Protein AF-A0A1B6M5F5-F1 (afdb_monomer)

Structure (mmCIF, N/CA/C/O backbone):
data_AF-A0A1B6M5F5-F1
#
_entry.id   AF-A0A1B6M5F5-F1
#
loop_
_atom_site.group_PDB
_atom_site.id
_atom_site.type_symbol
_atom_site.label_atom_id
_atom_site.label_alt_id
_atom_site.label_comp_id
_atom_site.label_asym_id
_atom_site.label_entity_id
_atom_site.label_seq_id
_atom_site.pdbx_PDB_ins_code
_atom_site.Cartn_x
_atom_site.Cartn_y
_atom_site.Cartn_z
_atom_site.occupancy
_atom_site.B_iso_or_equiv
_atom_site.auth_seq_id
_atom_site.auth_comp_id
_atom_site.auth_asym_id
_atom_site.auth_atom_id
_atom_site.pdbx_PDB_model_num
ATOM 1 N N . PHE A 1 1 ? 18.791 1.815 -2.223 1.00 81.12 1 PHE A N 1
ATOM 2 C CA . PHE A 1 1 ? 19.401 0.509 -2.554 1.00 81.12 1 PHE A CA 1
ATOM 3 C C . PHE A 1 1 ? 20.317 0.543 -3.779 1.00 81.12 1 PHE A C 1
ATOM 5 O O . PHE A 1 1 ? 21.183 -0.316 -3.856 1.00 81.12 1 PHE A O 1
ATOM 12 N N . GLU A 1 2 ? 20.199 1.505 -4.708 1.00 84.56 2 GLU A N 1
ATOM 13 C CA . GLU A 1 2 ? 20.992 1.511 -5.955 1.00 84.56 2 GLU A CA 1
ATOM 14 C C . GLU A 1 2 ? 22.511 1.283 -5.775 1.00 84.56 2 GLU A C 1
ATOM 16 O O . GLU A 1 2 ? 23.022 0.374 -6.428 1.00 84.56 2 GLU A O 1
ATOM 21 N N . PRO A 1 3 ? 23.240 1.975 -4.871 1.00 88.69 3 PRO A N 1
ATOM 22 C CA . PRO A 1 3 ? 24.684 1.748 -4.728 1.00 88.69 3 PRO A CA 1
ATOM 23 C C . PRO A 1 3 ? 25.040 0.316 -4.306 1.00 88.69 3 PRO A C 1
ATOM 25 O O . PRO A 1 3 ? 26.044 -0.241 -4.739 1.00 88.69 3 PRO A O 1
ATOM 28 N N . GLN A 1 4 ? 24.198 -0.299 -3.471 1.00 91.69 4 GLN A N 1
ATOM 29 C CA . GLN A 1 4 ? 24.386 -1.672 -2.997 1.00 91.69 4 GLN A CA 1
ATOM 30 C C . GLN A 1 4 ? 24.111 -2.677 -4.121 1.00 91.69 4 GLN A C 1
ATOM 32 O O . GLN A 1 4 ? 24.875 -3.622 -4.298 1.00 91.69 4 GLN A O 1
ATOM 37 N N . VAL A 1 5 ? 23.055 -2.443 -4.908 1.00 89.81 5 VAL A N 1
ATOM 38 C CA . VAL A 1 5 ? 22.707 -3.269 -6.072 1.00 89.81 5 VAL A CA 1
ATOM 39 C C . VAL A 1 5 ? 23.809 -3.201 -7.129 1.00 89.81 5 VAL A C 1
ATOM 41 O O . VAL A 1 5 ? 24.253 -4.246 -7.594 1.00 89.81 5 VAL A O 1
ATOM 44 N N . MET A 1 6 ? 24.307 -2.003 -7.450 1.00 90.50 6 MET A N 1
ATOM 45 C CA . MET A 1 6 ? 25.419 -1.830 -8.392 1.00 90.50 6 MET A CA 1
ATOM 46 C C . MET A 1 6 ? 26.672 -2.565 -7.919 1.00 90.50 6 MET A C 1
ATOM 48 O O . MET A 1 6 ? 27.233 -3.341 -8.680 1.00 90.50 6 MET A O 1
ATOM 52 N N . ARG A 1 7 ? 27.036 -2.445 -6.635 1.00 94.06 7 ARG A N 1
ATOM 53 C CA . ARG A 1 7 ? 28.185 -3.172 -6.076 1.00 94.06 7 ARG A CA 1
ATOM 54 C C . ARG A 1 7 ? 28.071 -4.687 -6.264 1.00 94.06 7 ARG A C 1
ATOM 56 O O . ARG A 1 7 ? 29.077 -5.332 -6.535 1.00 94.06 7 ARG A O 1
ATOM 63 N N . ILE A 1 8 ? 26.877 -5.261 -6.118 1.00 94.25 8 ILE A N 1
ATOM 64 C CA . ILE A 1 8 ? 26.658 -6.694 -6.362 1.00 94.25 8 ILE A CA 1
ATOM 65 C C . ILE A 1 8 ? 26.797 -6.999 -7.856 1.00 94.25 8 ILE A C 1
ATOM 67 O O . ILE A 1 8 ? 27.538 -7.903 -8.225 1.00 94.25 8 ILE A O 1
ATOM 71 N N . ILE A 1 9 ? 26.124 -6.228 -8.710 1.00 91.88 9 ILE A N 1
ATOM 72 C CA . ILE A 1 9 ? 26.092 -6.431 -10.164 1.00 91.88 9 ILE A CA 1
ATOM 73 C C . ILE A 1 9 ? 27.481 -6.316 -10.797 1.00 91.88 9 ILE A C 1
ATOM 75 O O . ILE A 1 9 ? 27.824 -7.133 -11.653 1.00 91.88 9 ILE A O 1
ATOM 79 N N . ASP A 1 10 ? 28.286 -5.356 -10.346 1.00 91.75 10 ASP A N 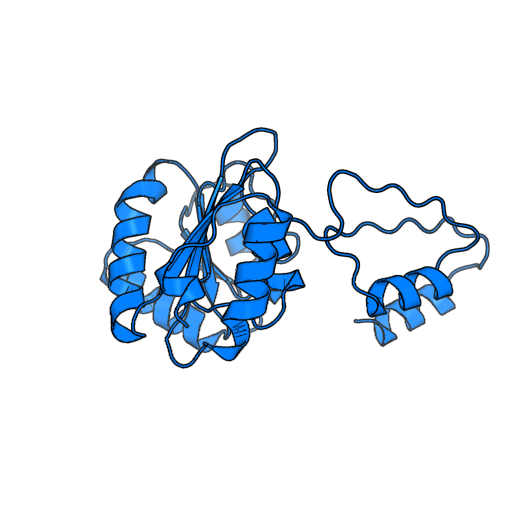1
ATOM 80 C CA . ASP A 1 10 ? 29.645 -5.109 -10.837 1.00 91.75 10 ASP A CA 1
ATOM 81 C C . ASP A 1 10 ? 30.601 -6.274 -10.523 1.00 91.75 10 ASP A C 1
ATOM 83 O O . ASP A 1 10 ? 31.650 -6.404 -11.148 1.00 91.75 10 ASP A O 1
ATOM 87 N N . ASN A 1 11 ? 30.228 -7.156 -9.588 1.00 95.38 11 ASN A N 1
ATOM 88 C CA . ASN A 1 11 ? 30.976 -8.367 -9.242 1.00 95.38 11 ASN A CA 1
ATOM 89 C C . ASN A 1 11 ? 30.426 -9.640 -9.917 1.00 95.38 11 ASN A C 1
ATOM 91 O O . ASN A 1 11 ? 30.876 -10.743 -9.607 1.00 95.38 11 ASN A O 1
ATOM 95 N N . ILE A 1 12 ? 29.464 -9.521 -10.839 1.00 95.12 12 ILE A N 1
ATOM 96 C CA . ILE A 1 12 ? 28.906 -10.654 -11.589 1.00 95.12 12 ILE A CA 1
ATOM 97 C C . ILE A 1 12 ? 29.386 -10.593 -13.039 1.00 95.12 12 ILE A C 1
ATOM 99 O O . ILE A 1 12 ? 29.397 -9.530 -13.661 1.00 95.12 12 ILE A O 1
ATOM 103 N N . ARG A 1 13 ? 29.711 -11.761 -13.611 1.00 94.75 13 ARG A N 1
ATOM 104 C CA . ARG A 1 13 ? 30.087 -11.905 -15.026 1.00 94.75 13 ARG A CA 1
ATOM 105 C C . ARG A 1 13 ? 29.116 -11.153 -15.966 1.00 94.75 13 ARG A C 1
ATOM 107 O O . ARG A 1 13 ? 27.901 -11.168 -15.732 1.00 94.75 13 ARG A O 1
ATOM 114 N N . PRO A 1 14 ? 29.620 -10.476 -17.013 1.00 89.12 14 PRO A N 1
ATOM 115 C CA . PRO A 1 14 ? 28.806 -9.604 -17.868 1.00 89.12 14 PRO A CA 1
ATOM 116 C C . PRO A 1 14 ? 27.812 -10.355 -18.766 1.00 89.12 14 PRO A C 1
ATOM 118 O O . PRO A 1 14 ? 26.815 -9.784 -19.191 1.00 89.12 14 PRO A O 1
ATOM 121 N N . ASP A 1 15 ? 28.046 -11.636 -19.026 1.00 92.88 15 ASP A N 1
ATOM 122 C CA . ASP A 1 15 ? 27.202 -12.533 -19.824 1.00 92.88 15 ASP A CA 1
ATOM 123 C C . ASP A 1 15 ? 26.104 -13.237 -19.004 1.00 92.88 15 ASP A C 1
ATOM 125 O O . ASP A 1 15 ? 25.495 -14.211 -19.443 1.00 92.88 15 ASP A O 1
ATOM 129 N N . ARG A 1 16 ? 25.824 -12.731 -17.800 1.00 94.00 16 ARG A N 1
ATOM 130 C CA . ARG A 1 16 ? 24.671 -13.143 -16.995 1.00 94.00 16 ARG A CA 1
ATOM 131 C C . ARG A 1 16 ? 23.350 -12.823 -17.705 1.00 94.00 16 ARG A C 1
ATOM 133 O O . ARG A 1 16 ? 23.196 -11.781 -18.344 1.00 94.00 16 ARG A O 1
ATOM 140 N N . GLN A 1 17 ? 22.338 -13.650 -17.466 1.00 94.44 17 GLN A N 1
ATOM 141 C CA . GLN A 1 17 ? 20.954 -13.259 -17.711 1.00 94.44 17 GLN A CA 1
ATOM 142 C C . GLN A 1 17 ? 20.483 -12.372 -16.554 1.00 94.44 17 GLN A C 1
ATOM 144 O O . GLN A 1 17 ? 20.549 -12.775 -15.396 1.00 94.44 17 GLN A O 1
ATOM 149 N N . THR A 1 18 ? 20.002 -11.166 -16.859 1.00 94.44 18 THR A N 1
ATOM 150 C CA . THR A 1 18 ? 19.397 -10.281 -15.855 1.00 94.44 18 THR A CA 1
ATOM 151 C C . THR A 1 18 ? 17.910 -10.155 -16.144 1.00 94.44 18 THR A C 1
ATOM 153 O O . THR A 1 18 ? 17.526 -9.782 -17.250 1.00 94.44 18 THR A O 1
ATOM 156 N N . VAL A 1 19 ? 17.080 -10.464 -15.149 1.00 94.81 19 VAL A N 1
ATOM 157 C CA . VAL A 1 19 ? 15.626 -10.296 -15.218 1.00 94.81 19 VAL A CA 1
ATOM 158 C C . VAL A 1 19 ? 15.208 -9.344 -14.109 1.00 94.81 19 VAL A C 1
ATOM 160 O O . VAL A 1 19 ? 15.680 -9.453 -12.979 1.00 94.81 19 VAL A O 1
ATOM 163 N N . MET A 1 20 ? 14.345 -8.391 -14.439 1.00 92.56 20 MET A N 1
ATOM 164 C CA . MET A 1 20 ? 13.909 -7.343 -13.528 1.00 92.56 20 MET A CA 1
ATOM 165 C C . MET A 1 20 ? 12.387 -7.268 -13.542 1.00 92.56 20 MET A C 1
ATOM 167 O O . MET A 1 20 ? 11.773 -7.254 -14.605 1.00 92.56 20 MET A O 1
ATOM 171 N N . PHE A 1 21 ? 11.795 -7.197 -12.352 1.00 90.06 21 PHE A N 1
ATOM 172 C CA . PHE A 1 21 ? 10.352 -7.120 -12.157 1.00 90.06 21 PHE A CA 1
ATOM 173 C C . PHE A 1 21 ? 10.030 -5.915 -11.282 1.00 90.06 21 PHE A C 1
ATOM 175 O O . PHE A 1 21 ? 10.683 -5.696 -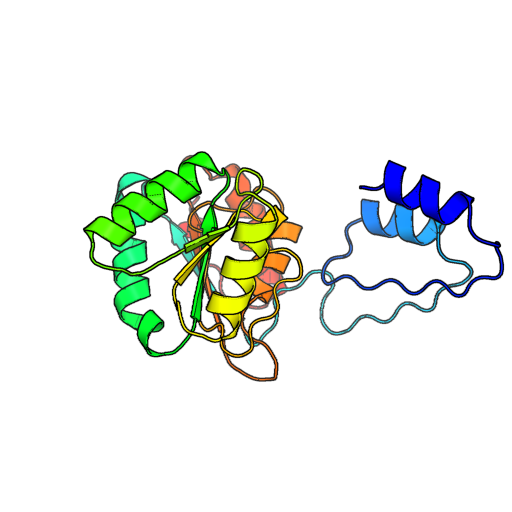10.261 1.00 90.06 21 PHE A O 1
ATOM 182 N N . SER A 1 22 ? 9.019 -5.142 -11.667 1.00 86.94 22 SER A N 1
ATOM 183 C CA . SER A 1 22 ? 8.502 -4.059 -10.837 1.00 86.94 22 SER A CA 1
ATOM 184 C C . SER A 1 22 ? 7.048 -3.767 -11.177 1.00 86.94 22 SER A C 1
ATOM 186 O O . SER A 1 22 ? 6.672 -3.794 -12.345 1.00 86.94 22 SER A O 1
ATOM 188 N N . ALA A 1 23 ? 6.245 -3.452 -10.159 1.00 82.50 23 ALA A N 1
ATOM 189 C CA . ALA A 1 23 ? 4.888 -2.938 -10.359 1.00 82.50 23 ALA A CA 1
ATOM 190 C C . ALA A 1 23 ? 4.890 -1.463 -10.803 1.00 82.50 23 ALA A C 1
ATOM 192 O O . ALA A 1 23 ? 3.931 -0.990 -11.405 1.00 82.50 23 ALA A O 1
ATOM 193 N N . THR A 1 24 ? 5.974 -0.734 -10.521 1.00 85.88 24 THR A N 1
ATOM 194 C CA . THR A 1 24 ? 6.125 0.679 -10.880 1.00 85.88 24 THR A CA 1
ATOM 195 C C . THR A 1 24 ? 7.431 0.921 -11.626 1.00 85.88 24 THR A C 1
ATOM 197 O O . THR A 1 24 ? 8.461 0.315 -11.321 1.00 85.88 24 THR A O 1
ATOM 200 N N . PHE A 1 25 ? 7.410 1.806 -12.621 1.00 87.94 25 PHE A N 1
ATOM 201 C CA . PHE A 1 25 ? 8.579 2.049 -13.470 1.00 87.94 25 PHE A CA 1
ATOM 202 C C . PHE A 1 25 ? 8.881 3.545 -13.635 1.00 87.94 25 PHE A C 1
ATOM 204 O O . PHE A 1 25 ? 8.712 4.088 -14.731 1.00 87.94 25 PHE A O 1
ATOM 211 N N . PRO A 1 26 ? 9.290 4.250 -12.560 1.00 86.00 26 PRO A N 1
ATOM 212 C CA . PRO A 1 26 ? 9.682 5.655 -12.650 1.00 86.00 26 PRO A CA 1
ATOM 213 C C . PRO A 1 26 ? 10.948 5.839 -13.496 1.00 86.00 26 PRO A C 1
ATOM 215 O O . PRO A 1 26 ? 11.724 4.904 -13.697 1.00 86.00 26 PRO A O 1
ATOM 218 N N . ARG A 1 27 ? 11.207 7.076 -13.945 1.00 86.88 27 ARG A N 1
ATOM 219 C CA . ARG A 1 27 ? 12.379 7.415 -14.783 1.00 86.88 27 ARG A CA 1
ATOM 220 C C . ARG A 1 27 ? 13.714 6.975 -14.171 1.00 86.88 27 ARG A C 1
ATOM 222 O O . ARG A 1 27 ? 14.610 6.554 -14.891 1.00 86.88 27 ARG A O 1
ATOM 229 N N . GLN A 1 28 ? 13.842 7.052 -12.848 1.00 86.56 28 GLN A N 1
ATOM 230 C CA . GLN A 1 28 ? 15.040 6.607 -12.128 1.00 86.56 28 GLN A CA 1
ATOM 231 C C . GLN A 1 28 ? 15.244 5.088 -12.250 1.00 86.56 28 GLN A C 1
ATOM 233 O O . GLN A 1 28 ? 16.361 4.632 -12.481 1.00 86.56 28 GLN A O 1
ATOM 238 N N . MET A 1 29 ? 14.160 4.306 -12.172 1.00 87.12 29 MET A N 1
ATOM 239 C CA . MET A 1 29 ? 14.205 2.853 -12.356 1.00 87.12 29 MET A CA 1
ATOM 240 C C . MET A 1 29 ? 14.524 2.483 -13.809 1.00 87.12 29 MET A C 1
ATOM 242 O O . MET A 1 29 ? 15.296 1.563 -14.054 1.00 87.12 29 MET A O 1
ATOM 246 N N . GLU A 1 30 ? 13.998 3.240 -14.774 1.00 88.25 30 GLU A N 1
ATOM 247 C CA . GLU A 1 30 ? 14.331 3.088 -16.195 1.00 88.25 30 GLU A CA 1
ATOM 248 C C . GLU A 1 30 ? 15.820 3.361 -16.465 1.00 88.25 30 GLU A C 1
ATOM 250 O O . GLU A 1 30 ? 16.480 2.600 -17.176 1.00 88.25 30 GLU A O 1
ATOM 255 N N . ALA A 1 31 ? 16.380 4.408 -15.853 1.00 89.75 31 ALA A N 1
ATOM 256 C CA . ALA A 1 31 ? 17.806 4.712 -15.945 1.00 89.75 31 ALA A CA 1
ATOM 257 C C . ALA A 1 31 ? 18.673 3.589 -15.351 1.00 89.75 31 ALA A C 1
ATOM 259 O O . ALA A 1 31 ? 19.679 3.206 -15.952 1.00 89.75 31 ALA A O 1
ATOM 260 N N . LEU A 1 32 ? 18.265 3.021 -14.211 1.00 89.69 32 LEU A N 1
ATOM 261 C CA . LEU A 1 32 ? 18.937 1.866 -13.614 1.00 89.69 32 LEU A CA 1
ATOM 262 C C . LEU A 1 32 ? 18.852 0.636 -14.526 1.00 89.69 32 LEU A C 1
ATOM 264 O O . LEU A 1 32 ? 19.870 0.004 -14.798 1.00 89.69 32 LEU A O 1
ATOM 268 N N . ALA A 1 33 ? 17.665 0.332 -15.050 1.00 91.69 33 ALA A N 1
ATOM 269 C CA . ALA A 1 33 ? 17.432 -0.789 -15.954 1.00 91.69 33 ALA A CA 1
ATOM 270 C C . ALA A 1 33 ? 18.345 -0.729 -17.185 1.00 91.69 33 ALA A C 1
ATOM 272 O O . ALA A 1 33 ? 18.993 -1.717 -17.524 1.00 91.69 33 ALA A O 1
ATOM 273 N N . ARG A 1 34 ? 18.474 0.451 -17.806 1.00 90.25 34 ARG A N 1
ATOM 274 C CA . ARG A 1 34 ? 19.371 0.672 -18.954 1.00 90.25 34 ARG A CA 1
ATOM 275 C C . ARG A 1 34 ? 20.843 0.423 -18.638 1.00 90.25 34 ARG A C 1
ATOM 277 O O . ARG A 1 34 ? 21.592 0.062 -19.538 1.00 90.25 34 ARG A O 1
ATOM 284 N N . ARG A 1 35 ? 21.265 0.628 -17.388 1.00 89.06 35 ARG A N 1
ATOM 285 C CA . ARG A 1 35 ? 22.648 0.388 -16.951 1.00 89.06 35 ARG A CA 1
ATOM 286 C C . ARG A 1 35 ? 22.930 -1.085 -16.676 1.00 89.06 35 ARG A C 1
ATOM 288 O O . ARG A 1 35 ? 24.050 -1.527 -16.903 1.00 89.06 35 ARG A O 1
ATOM 295 N N . ILE A 1 36 ? 21.948 -1.826 -16.163 1.00 91.56 36 ILE A N 1
ATOM 296 C CA . ILE A 1 36 ? 22.164 -3.199 -15.675 1.00 91.56 36 ILE A CA 1
ATOM 297 C C . ILE A 1 36 ? 21.750 -4.287 -16.673 1.00 91.56 36 ILE A C 1
ATOM 299 O O . ILE A 1 36 ? 22.222 -5.420 -16.548 1.00 91.56 36 ILE A O 1
ATOM 303 N N . LEU A 1 37 ? 20.867 -3.963 -17.624 1.00 93.19 37 LEU A N 1
ATOM 304 C CA . LEU A 1 37 ? 20.314 -4.896 -18.607 1.00 93.19 37 LEU A CA 1
ATOM 305 C C . LEU A 1 37 ? 21.003 -4.756 -19.969 1.00 93.19 37 LEU A C 1
ATOM 307 O O . LEU A 1 37 ? 21.211 -3.653 -20.469 1.00 93.19 37 LEU A O 1
ATOM 311 N N . THR A 1 38 ? 21.253 -5.889 -20.624 1.00 92.19 38 THR A N 1
ATOM 312 C CA . THR A 1 38 ? 21.820 -5.946 -21.979 1.00 92.19 38 THR A CA 1
ATOM 313 C C . THR A 1 38 ? 20.734 -6.348 -22.971 1.00 92.19 38 THR A C 1
ATOM 315 O O . THR A 1 38 ? 20.244 -7.471 -22.903 1.00 92.19 38 THR A O 1
ATOM 318 N N . LYS A 1 39 ? 20.366 -5.446 -23.895 1.00 92.31 39 LYS A N 1
ATOM 319 C CA . LYS A 1 39 ? 19.308 -5.657 -24.913 1.00 92.31 39 LYS A CA 1
ATOM 320 C C . LYS A 1 39 ? 18.027 -6.307 -24.333 1.00 92.31 39 LYS A C 1
ATOM 322 O O . LYS A 1 39 ? 17.624 -7.371 -24.806 1.00 92.31 39 LYS A O 1
ATOM 327 N N . PRO A 1 40 ? 17.411 -5.718 -23.290 1.00 94.12 40 PRO A N 1
ATOM 328 C CA . PRO A 1 40 ? 16.251 -6.324 -22.649 1.00 94.12 40 PRO A CA 1
ATOM 329 C C . PRO A 1 40 ? 15.021 -6.312 -23.557 1.00 94.12 40 PRO A C 1
ATOM 331 O O . PRO A 1 40 ? 14.836 -5.403 -24.366 1.00 94.12 40 PRO A O 1
ATOM 334 N N . ILE A 1 41 ? 14.150 -7.296 -23.351 1.00 94.12 41 ILE A N 1
ATOM 335 C CA . ILE A 1 41 ? 12.769 -7.265 -23.831 1.00 94.12 41 ILE A CA 1
ATOM 336 C C . ILE A 1 41 ? 11.921 -6.696 -22.695 1.00 94.12 41 ILE A C 1
ATOM 338 O O . ILE A 1 41 ? 11.945 -7.223 -21.582 1.00 94.12 41 ILE A O 1
ATOM 342 N N . GLU A 1 42 ? 11.186 -5.623 -22.972 1.00 92.25 42 GLU A N 1
ATOM 343 C CA . GLU A 1 42 ? 10.248 -5.031 -22.021 1.00 92.25 42 GLU A CA 1
ATOM 344 C C . GLU A 1 42 ? 8.853 -5.619 -22.238 1.00 92.25 42 GLU A C 1
ATOM 346 O O . GLU A 1 42 ? 8.330 -5.622 -23.352 1.00 92.25 42 GLU A O 1
ATOM 351 N N . ILE A 1 43 ? 8.259 -6.133 -21.162 1.00 91.38 43 ILE A N 1
ATOM 352 C CA . ILE A 1 43 ? 6.894 -6.655 -21.157 1.00 91.38 43 ILE A CA 1
ATOM 353 C C . ILE A 1 43 ? 6.104 -5.836 -20.144 1.00 91.38 43 ILE A C 1
ATOM 355 O O . ILE A 1 43 ? 6.401 -5.866 -18.950 1.00 91.38 43 ILE A O 1
ATOM 359 N N . GLN A 1 44 ? 5.085 -5.126 -20.624 1.00 87.75 44 GLN A N 1
ATOM 360 C CA . GLN A 1 44 ? 4.164 -4.368 -19.787 1.00 87.75 44 GLN A CA 1
ATOM 361 C C . GLN A 1 44 ? 2.810 -5.077 -19.742 1.00 87.75 44 GLN A C 1
ATOM 363 O O . GLN A 1 44 ? 2.209 -5.358 -20.778 1.00 87.75 44 GLN A O 1
ATOM 368 N N . VAL A 1 45 ? 2.318 -5.344 -18.533 1.00 83.31 45 VAL A N 1
ATOM 369 C CA . VAL A 1 45 ? 0.985 -5.909 -18.301 1.00 83.31 45 VAL A CA 1
ATOM 370 C C . VAL A 1 45 ? 0.116 -4.828 -17.665 1.00 83.31 45 VAL A C 1
ATOM 372 O O . VAL A 1 45 ? 0.403 -4.377 -16.561 1.00 83.31 45 VAL A O 1
ATOM 375 N N . GLY A 1 46 ? -0.932 -4.397 -18.369 1.00 78.19 46 GLY A N 1
ATOM 376 C CA . GLY A 1 46 ? -1.779 -3.280 -17.942 1.00 78.19 46 GLY A CA 1
ATOM 377 C C . GLY A 1 46 ? -1.134 -1.907 -18.180 1.00 78.19 46 GLY A C 1
ATOM 378 O O . GLY A 1 46 ? -0.387 -1.711 -19.140 1.00 78.19 46 GLY A O 1
ATOM 379 N N . GLY A 1 47 ? -1.450 -0.935 -17.322 1.00 77.94 47 GLY A N 1
ATOM 380 C CA . GLY A 1 47 ? -0.898 0.422 -17.382 1.00 77.94 47 GLY A CA 1
ATOM 381 C C . GLY A 1 47 ? 0.421 0.570 -16.615 1.00 77.94 47 GLY A C 1
ATOM 382 O O . GLY A 1 47 ? 0.678 -0.144 -15.646 1.00 77.94 47 GLY A O 1
ATOM 383 N N . ARG A 1 48 ? 1.263 1.528 -17.021 1.00 78.69 48 ARG A N 1
ATOM 384 C CA . ARG A 1 48 ? 2.541 1.810 -16.348 1.00 78.69 48 ARG A CA 1
ATOM 385 C C . ARG A 1 48 ? 2.276 2.419 -14.971 1.00 78.69 48 ARG A C 1
ATOM 387 O O . ARG A 1 48 ? 1.762 3.530 -14.887 1.00 78.69 48 ARG A O 1
ATOM 394 N N . SER A 1 49 ? 2.673 1.707 -13.915 1.00 81.44 49 SER A N 1
ATO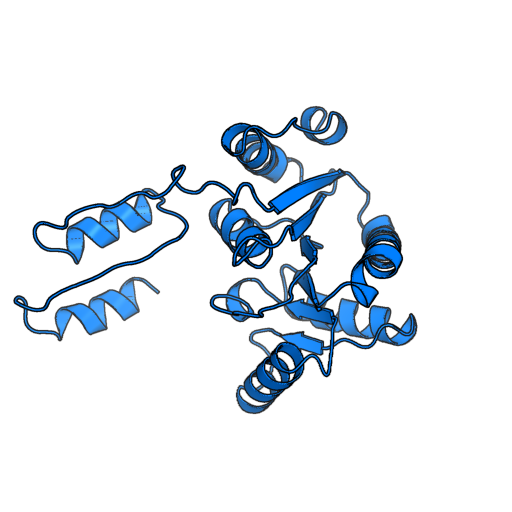M 395 C CA . SER A 1 49 ? 2.483 2.119 -12.516 1.00 81.44 49 SER A CA 1
ATOM 396 C C . SER A 1 49 ? 1.013 2.344 -12.124 1.00 81.44 49 SER A C 1
ATOM 398 O O . SER A 1 49 ? 0.732 3.240 -11.343 1.00 81.44 49 SER A O 1
ATOM 400 N N . VAL A 1 50 ? 0.070 1.564 -12.657 1.00 87.81 50 VAL A N 1
ATOM 401 C CA . VAL A 1 50 ? -1.367 1.722 -12.361 1.00 87.81 50 VAL A CA 1
ATOM 402 C C . VAL A 1 50 ? -1.807 0.743 -11.271 1.00 87.81 50 VAL A C 1
ATOM 404 O O . VAL A 1 50 ? -1.340 -0.397 -11.230 1.00 87.81 50 VAL A O 1
ATOM 407 N N . VAL A 1 51 ? -2.702 1.178 -10.379 1.00 88.81 51 VAL A N 1
ATOM 408 C CA . VAL A 1 51 ? -3.323 0.293 -9.381 1.00 88.81 51 VAL A CA 1
ATOM 409 C C . VAL A 1 51 ? -4.182 -0.767 -10.078 1.00 88.81 51 VAL A C 1
ATOM 411 O O . VAL A 1 51 ? -4.828 -0.503 -11.088 1.00 88.81 51 VAL A O 1
ATOM 414 N N . CYS A 1 52 ? -4.168 -1.993 -9.553 1.00 87.19 52 CYS A N 1
ATOM 415 C CA . CYS A 1 52 ? -4.877 -3.119 -10.156 1.00 87.19 52 CYS A CA 1
ATOM 416 C C . CYS A 1 52 ? -6.393 -2.865 -10.196 1.00 87.19 52 CYS A C 1
ATOM 418 O O . CYS A 1 52 ? -6.958 -2.368 -9.225 1.00 87.19 52 CYS A O 1
ATOM 420 N N . LYS A 1 53 ? -7.062 -3.253 -11.288 1.00 89.94 53 LYS A N 1
ATOM 421 C CA . LYS A 1 53 ? -8.508 -3.025 -11.494 1.00 89.94 53 LYS A CA 1
ATOM 422 C C . LYS A 1 53 ? -9.396 -3.754 -10.475 1.00 89.94 53 LYS A C 1
ATOM 424 O O . LYS A 1 53 ? -10.548 -3.389 -10.282 1.00 89.94 53 LYS A O 1
ATOM 429 N N . GLU A 1 54 ? -8.872 -4.805 -9.851 1.00 92.56 54 GLU A N 1
ATOM 430 C CA . GLU A 1 54 ? -9.524 -5.568 -8.787 1.00 92.56 54 GLU A CA 1
ATOM 431 C C . GLU A 1 54 ? -9.536 -4.825 -7.439 1.00 92.56 54 GLU A C 1
ATOM 433 O O . GLU A 1 54 ? -10.223 -5.266 -6.516 1.00 92.56 54 GLU A O 1
ATOM 438 N N . VAL A 1 55 ? -8.784 -3.724 -7.314 1.00 94.94 55 VAL A N 1
ATOM 439 C CA . VAL A 1 55 ? -8.733 -2.892 -6.109 1.00 94.94 55 VAL A CA 1
ATOM 440 C C . VAL A 1 55 ? -9.693 -1.712 -6.248 1.00 94.94 55 VAL A C 1
ATOM 442 O O . VAL A 1 55 ? -9.489 -0.817 -7.066 1.00 94.94 55 VAL A O 1
ATOM 445 N N . GLU A 1 56 ? -10.716 -1.685 -5.402 1.00 96.00 56 GLU A N 1
ATOM 446 C CA . GLU A 1 56 ? -11.596 -0.536 -5.222 1.00 96.00 56 GLU A CA 1
ATOM 447 C C . GLU A 1 56 ? -10.886 0.515 -4.361 1.00 96.00 56 GLU A C 1
ATOM 449 O O . GLU A 1 56 ? -10.476 0.247 -3.229 1.00 96.00 56 GLU A O 1
ATOM 454 N N . GLN A 1 57 ? -10.678 1.701 -4.931 1.00 96.50 57 GLN A N 1
ATOM 455 C CA . GLN A 1 57 ? -9.915 2.779 -4.309 1.00 96.50 57 GLN A CA 1
ATOM 456 C C . GLN A 1 57 ? -10.859 3.824 -3.716 1.00 96.50 57 GLN A C 1
ATOM 458 O O . GLN A 1 57 ? -11.739 4.342 -4.401 1.00 96.50 57 GLN A O 1
ATOM 463 N N . HIS A 1 58 ? -10.618 4.190 -2.461 1.00 97.06 58 HIS A N 1
ATOM 464 C CA . HIS A 1 58 ? -11.325 5.251 -1.757 1.00 97.06 58 HIS A CA 1
ATOM 465 C C . HIS A 1 58 ? -10.321 6.240 -1.173 1.00 97.06 58 HIS A C 1
ATOM 467 O O . HIS A 1 58 ? -9.305 5.852 -0.594 1.00 97.06 58 HIS A O 1
ATOM 473 N N . CYS A 1 59 ? -10.626 7.527 -1.288 1.00 96.75 59 CYS A N 1
ATOM 474 C CA . CYS A 1 59 ? -9.910 8.579 -0.583 1.00 96.75 59 CYS A CA 1
ATOM 475 C C . CYS A 1 59 ? -10.898 9.303 0.325 1.00 96.75 59 CYS A C 1
ATOM 477 O O . CYS A 1 59 ? -11.968 9.711 -0.129 1.00 96.75 59 CYS A O 1
ATOM 479 N N . VAL A 1 60 ? -10.554 9.409 1.606 1.00 96.88 60 VAL A N 1
ATOM 480 C CA . VAL A 1 60 ? -11.371 10.084 2.613 1.00 96.88 60 VAL A CA 1
ATOM 481 C C . VAL A 1 60 ? -10.575 11.272 3.129 1.00 96.88 60 VAL A C 1
ATOM 483 O O . VAL A 1 60 ? -9.524 11.093 3.745 1.00 96.88 60 VAL A O 1
ATOM 486 N N . VAL A 1 61 ? -11.080 12.470 2.842 1.00 96.81 61 VAL A N 1
ATOM 487 C CA . VAL A 1 61 ? -10.532 13.721 3.364 1.00 96.81 61 VAL A CA 1
ATOM 488 C C . VAL A 1 61 ? -11.128 13.957 4.745 1.00 96.81 61 VAL A C 1
ATOM 490 O O . VAL A 1 61 ? -12.352 14.010 4.870 1.00 96.81 61 VAL A O 1
ATOM 493 N N . LEU A 1 62 ? -10.284 14.007 5.773 1.00 96.88 62 LEU A N 1
ATOM 494 C CA . LEU A 1 62 ? -10.704 14.080 7.174 1.00 96.88 62 LEU A CA 1
ATOM 495 C C . LEU A 1 62 ? -9.600 14.662 8.062 1.00 96.88 62 LEU A C 1
ATOM 497 O O . LEU A 1 62 ? -8.425 14.608 7.706 1.00 96.88 62 LEU A O 1
ATOM 501 N N . GLU A 1 63 ? -9.983 15.187 9.221 1.00 97.00 63 GLU A N 1
ATOM 502 C CA . GLU A 1 63 ? -9.047 15.746 10.203 1.00 97.00 63 GLU A CA 1
ATOM 503 C C . GLU A 1 63 ? -8.247 14.643 10.918 1.00 97.00 63 GLU A C 1
ATOM 505 O O . GLU A 1 63 ? -8.700 13.503 11.048 1.00 97.00 63 GLU A O 1
ATOM 510 N N . GLU A 1 64 ? -7.048 14.961 11.414 1.00 95.31 64 GLU A N 1
ATOM 511 C CA . GLU A 1 64 ? -6.144 13.972 12.030 1.00 95.31 64 GLU A CA 1
ATOM 512 C C . GLU A 1 64 ? -6.798 13.202 13.196 1.00 95.31 64 GLU A C 1
ATOM 514 O O . GLU A 1 64 ? -6.625 11.988 13.325 1.00 95.31 64 GLU A O 1
ATOM 519 N N . ASP A 1 65 ? -7.605 13.880 14.014 1.00 96.31 65 ASP A N 1
ATOM 520 C CA . ASP A 1 65 ? -8.323 13.300 15.155 1.00 96.31 65 ASP A CA 1
ATOM 521 C C . ASP A 1 65 ? -9.473 12.363 14.740 1.00 96.31 65 ASP A C 1
ATOM 523 O O . ASP A 1 65 ? -9.868 11.473 15.499 1.00 96.31 65 ASP A O 1
ATOM 527 N N . GLN A 1 66 ? -9.973 12.495 13.510 1.00 97.69 66 GLN A N 1
ATOM 528 C CA . GLN A 1 66 ? -11.032 11.654 12.952 1.00 97.69 66 GLN A CA 1
ATOM 529 C C . GLN A 1 66 ? -10.502 10.336 12.369 1.00 97.69 66 GLN A C 1
ATOM 531 O O . GLN A 1 66 ? -11.274 9.379 12.226 1.00 97.69 66 GLN A O 1
ATOM 536 N N . LYS A 1 67 ? -9.196 10.241 12.063 1.00 98.19 67 LYS A N 1
ATOM 537 C CA . LYS A 1 67 ? -8.589 9.046 11.443 1.00 98.19 67 LYS A CA 1
ATOM 538 C C . LYS A 1 67 ? -8.856 7.774 12.239 1.00 98.19 67 LYS A C 1
ATOM 540 O O . LYS A 1 67 ? -9.192 6.745 11.654 1.00 98.19 67 LYS A O 1
ATOM 545 N N . PHE A 1 68 ? -8.726 7.832 13.565 1.00 98.38 68 PHE A N 1
ATOM 546 C CA . PHE A 1 68 ? -8.861 6.643 14.406 1.00 98.38 68 PHE A CA 1
ATOM 547 C C . PHE A 1 68 ? -10.290 6.096 14.387 1.00 98.38 68 PHE A C 1
ATOM 549 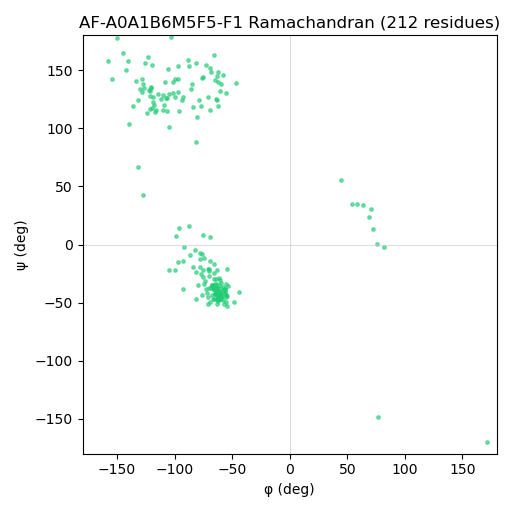O O . PHE A 1 68 ? -10.491 4.908 14.142 1.00 98.38 68 PHE A O 1
ATOM 556 N N . LEU A 1 69 ? -11.295 6.961 14.555 1.00 98.06 69 LEU A N 1
ATOM 557 C CA . LEU A 1 69 ? -12.699 6.551 14.472 1.00 98.06 69 LEU A CA 1
ATOM 558 C C . LEU A 1 69 ? -13.046 6.022 13.079 1.00 98.06 69 LEU A C 1
ATOM 560 O O . LEU A 1 69 ? -13.723 4.998 12.971 1.00 98.06 69 LEU A O 1
ATOM 564 N N . LYS A 1 70 ? -12.527 6.656 12.019 1.00 98.50 70 LYS A N 1
ATOM 565 C CA . LYS A 1 70 ? -12.730 6.164 10.654 1.00 98.50 70 LYS A CA 1
ATOM 566 C C . LYS A 1 70 ? -12.082 4.798 10.434 1.00 98.50 70 LYS A C 1
ATOM 568 O O . LYS A 1 70 ? -12.669 3.943 9.777 1.00 98.50 70 LYS A O 1
ATOM 573 N N . LEU A 1 71 ? -10.898 4.562 11.000 1.00 98.56 71 LEU A N 1
ATOM 574 C CA . LEU A 1 71 ? -10.259 3.250 10.965 1.00 98.56 71 LEU A CA 1
ATOM 575 C C . LEU A 1 71 ? -11.126 2.196 11.663 1.00 98.56 71 LEU A C 1
ATOM 577 O O . LEU A 1 71 ? -11.339 1.134 11.087 1.00 98.56 71 LEU A O 1
ATOM 581 N N . LEU A 1 72 ? -11.657 2.484 12.856 1.00 98.25 72 LEU A N 1
ATOM 582 C CA . LEU A 1 72 ? -12.533 1.550 13.575 1.00 98.25 72 LEU A CA 1
ATOM 583 C C . LEU A 1 72 ? -13.803 1.214 12.781 1.00 98.25 72 LEU A C 1
ATOM 585 O O . LEU A 1 72 ? -14.197 0.051 12.743 1.00 98.25 72 LEU A O 1
ATOM 589 N N . GLU A 1 73 ? -14.408 2.199 12.110 1.00 98.25 73 GLU A N 1
ATOM 590 C CA . GLU A 1 73 ? -15.541 1.977 11.199 1.00 98.25 73 GLU A CA 1
ATOM 591 C C . GLU A 1 73 ? -15.170 0.971 10.098 1.00 98.25 73 GLU A C 1
ATOM 593 O O . GLU A 1 73 ? -15.855 -0.035 9.911 1.00 98.25 73 GLU A O 1
ATOM 598 N N . LEU A 1 74 ? -14.046 1.191 9.405 1.00 98.19 74 LEU A N 1
ATOM 599 C CA . LEU A 1 74 ? -13.581 0.285 8.352 1.00 98.19 74 LEU A CA 1
ATOM 600 C C . LEU A 1 74 ? -13.271 -1.115 8.898 1.00 98.19 74 LEU A C 1
ATOM 602 O O . LEU A 1 74 ? -13.649 -2.114 8.287 1.00 98.19 74 LEU A O 1
ATOM 606 N N . LEU A 1 75 ? -12.615 -1.216 10.053 1.00 97.69 75 LEU A N 1
ATOM 607 C CA . LEU A 1 75 ? -12.324 -2.511 10.669 1.00 97.69 75 LEU A CA 1
ATOM 608 C C . LEU A 1 75 ? -13.609 -3.266 11.027 1.00 97.69 75 LEU A C 1
ATOM 610 O O . LEU A 1 75 ? -13.689 -4.462 10.750 1.00 97.69 75 LEU A O 1
ATOM 614 N N . GLY A 1 76 ? -14.631 -2.575 11.541 1.00 96.25 76 GLY A N 1
ATOM 615 C CA . GLY A 1 76 ? -15.941 -3.164 11.828 1.00 96.25 76 GLY A CA 1
ATOM 616 C C . GLY A 1 76 ? -16.643 -3.737 10.592 1.00 96.25 76 GLY A C 1
ATOM 617 O O . GLY A 1 76 ? -17.368 -4.722 10.701 1.00 96.25 76 GLY A O 1
ATOM 618 N N . HIS A 1 77 ? -16.399 -3.170 9.408 1.00 95.75 77 HIS A N 1
ATOM 619 C CA . HIS A 1 77 ? -16.930 -3.707 8.156 1.00 95.75 77 HIS A CA 1
ATOM 620 C C . HIS A 1 77 ? -16.101 -4.873 7.608 1.00 95.75 77 HIS A C 1
ATOM 622 O O . HIS A 1 77 ? -16.667 -5.884 7.203 1.00 95.75 77 HIS A O 1
ATOM 628 N N . TYR A 1 78 ? -14.774 -4.742 7.562 1.00 95.44 78 TYR A N 1
ATOM 629 C CA . TYR A 1 78 ? -13.932 -5.609 6.728 1.00 95.44 78 TYR A CA 1
ATOM 630 C C . TYR A 1 78 ? -13.144 -6.682 7.490 1.00 95.44 78 TYR A C 1
ATOM 632 O O . TYR A 1 78 ? -12.757 -7.678 6.876 1.00 95.44 78 TYR A O 1
ATOM 640 N N . GLN A 1 79 ? -12.889 -6.526 8.794 1.00 89.88 79 GLN A N 1
ATOM 641 C CA . GLN A 1 79 ? -11.973 -7.414 9.529 1.00 89.88 79 GLN A CA 1
ATOM 642 C C . GLN A 1 79 ? -12.450 -8.874 9.594 1.00 89.88 79 GLN A C 1
ATOM 644 O O . GLN A 1 79 ? -11.637 -9.802 9.619 1.00 89.88 79 GLN A O 1
ATOM 649 N N . ASP A 1 80 ? -13.762 -9.103 9.584 1.00 91.31 80 ASP A N 1
ATOM 650 C CA . ASP A 1 80 ? -14.311 -10.461 9.576 1.00 91.31 80 ASP A CA 1
ATOM 651 C C . ASP A 1 80 ? -14.246 -11.122 8.193 1.00 91.31 80 ASP A C 1
ATOM 653 O O . ASP A 1 80 ? -14.238 -12.352 8.105 1.00 91.31 80 ASP A O 1
ATOM 657 N N . MET A 1 81 ? -14.105 -10.332 7.123 1.00 92.56 81 MET A N 1
ATOM 658 C CA . MET A 1 81 ? -14.019 -10.829 5.746 1.00 92.56 81 MET A CA 1
ATOM 659 C C . MET A 1 81 ? -12.616 -11.321 5.364 1.00 92.56 81 MET A C 1
ATOM 661 O O . MET A 1 81 ? -12.476 -12.117 4.437 1.00 92.56 81 MET A O 1
ATOM 665 N N . GLY A 1 82 ? -11.566 -10.853 6.043 1.00 92.44 82 GLY A N 1
ATOM 666 C CA . GLY A 1 82 ? -10.191 -11.209 5.704 1.00 92.44 82 GLY A CA 1
ATOM 667 C C . GLY A 1 82 ? -9.145 -10.410 6.472 1.00 92.44 82 GLY A C 1
ATOM 668 O O . GLY A 1 82 ? -9.448 -9.688 7.418 1.00 92.44 82 GLY A O 1
ATOM 669 N N . SER A 1 83 ? -7.888 -10.551 6.059 1.00 95.38 83 SER A N 1
ATOM 670 C CA . SER A 1 83 ? -6.769 -9.826 6.651 1.00 95.38 83 SER A CA 1
ATOM 671 C C . SER A 1 83 ? -6.746 -8.365 6.196 1.00 95.38 83 SER A C 1
ATOM 673 O O . SER A 1 83 ? -7.018 -8.045 5.036 1.00 95.38 83 SER A O 1
ATOM 675 N N . VAL A 1 84 ? -6.350 -7.486 7.105 1.00 97.12 84 VAL A N 1
ATOM 676 C CA . VAL A 1 84 ? -6.248 -6.042 6.929 1.00 97.12 84 VAL A CA 1
ATOM 677 C C . VAL A 1 84 ? -4.806 -5.608 7.171 1.00 97.12 84 VAL A C 1
ATOM 679 O O . VAL A 1 84 ? -4.179 -6.034 8.144 1.00 97.12 84 VAL A O 1
ATOM 682 N N . ILE A 1 85 ? -4.285 -4.738 6.304 1.00 97.38 85 ILE A N 1
ATOM 683 C CA . ILE A 1 85 ? -3.035 -4.014 6.563 1.00 97.38 85 ILE A CA 1
ATOM 684 C C . ILE A 1 85 ? -3.319 -2.525 6.689 1.00 97.38 85 ILE A C 1
ATOM 686 O O . ILE A 1 85 ? -3.913 -1.926 5.795 1.00 97.38 85 ILE A O 1
ATOM 690 N N . VAL A 1 86 ? -2.820 -1.928 7.765 1.00 98.25 86 VAL A N 1
ATOM 691 C CA . VAL A 1 86 ? -2.851 -0.489 8.013 1.00 98.25 86 VAL A CA 1
ATOM 692 C C . VAL A 1 86 ? -1.439 0.068 7.870 1.00 98.25 86 VAL A C 1
ATOM 694 O O . VAL A 1 86 ? -0.518 -0.345 8.568 1.00 98.25 86 VAL A O 1
ATOM 697 N N . PHE A 1 87 ? -1.250 0.998 6.945 1.00 98.19 87 PHE A N 1
ATOM 698 C CA . PHE A 1 87 ? 0.022 1.646 6.679 1.00 98.19 87 PHE A CA 1
ATOM 699 C C . PHE A 1 87 ? 0.145 2.987 7.390 1.00 98.19 87 PHE A C 1
ATOM 701 O O . PHE A 1 87 ? -0.713 3.855 7.232 1.00 98.19 87 PHE A O 1
ATOM 708 N N . VAL A 1 88 ? 1.273 3.165 8.072 1.00 97.38 88 VAL A N 1
ATOM 709 C CA . VAL A 1 88 ? 1.690 4.408 8.738 1.00 97.38 88 VAL A CA 1
ATOM 710 C C . VAL A 1 88 ? 3.060 4.862 8.220 1.00 97.38 88 VAL A C 1
ATOM 712 O O . VAL A 1 88 ? 3.78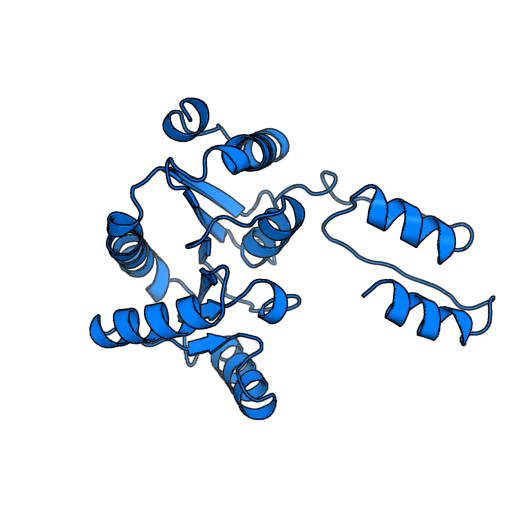8 4.072 7.597 1.00 97.38 88 VAL A O 1
ATOM 715 N N . ASP A 1 89 ? 3.417 6.133 8.426 1.00 93.62 89 ASP A N 1
ATOM 716 C CA . ASP A 1 89 ? 4.683 6.693 7.918 1.00 93.62 89 ASP A CA 1
ATOM 717 C C . ASP A 1 89 ? 5.904 6.244 8.744 1.00 93.62 89 ASP A C 1
ATOM 719 O O . ASP A 1 89 ? 6.923 5.828 8.182 1.00 93.62 89 ASP A O 1
ATOM 723 N N . LYS A 1 90 ? 5.766 6.263 10.071 1.00 94.69 90 LYS A N 1
ATOM 724 C CA . LYS A 1 90 ? 6.827 6.067 11.061 1.00 94.69 90 LYS A CA 1
ATOM 725 C C . LYS A 1 90 ? 6.551 4.873 11.953 1.00 94.69 90 LYS A C 1
ATOM 727 O O . LYS A 1 90 ? 5.411 4.479 12.188 1.00 94.69 90 LYS A O 1
ATOM 732 N N . GLN A 1 91 ? 7.630 4.313 12.485 1.00 95.62 91 GLN A N 1
ATOM 733 C CA . GLN A 1 91 ? 7.548 3.210 13.436 1.00 95.62 91 GLN A CA 1
ATOM 734 C C . GLN A 1 91 ? 6.894 3.629 14.757 1.00 95.62 91 GLN A C 1
ATOM 736 O O . GLN A 1 91 ? 6.099 2.875 15.302 1.00 95.62 91 GLN A O 1
ATOM 741 N N . GLU A 1 92 ? 7.142 4.854 15.223 1.00 96.88 92 GLU A N 1
ATOM 742 C CA . GLU A 1 92 ? 6.560 5.371 16.464 1.00 96.88 92 GLU A CA 1
ATOM 743 C C . GLU A 1 92 ? 5.031 5.472 16.345 1.00 96.88 92 GLU A C 1
ATOM 745 O O . GLU A 1 92 ? 4.308 5.131 17.282 1.00 96.88 92 GLU A O 1
ATOM 750 N N . ASN A 1 93 ? 4.535 5.858 15.162 1.00 96.56 93 ASN A N 1
ATOM 751 C CA . ASN A 1 93 ? 3.105 5.874 14.851 1.00 96.56 93 ASN A CA 1
ATOM 752 C C . ASN A 1 93 ? 2.525 4.455 14.797 1.00 96.56 93 ASN A C 1
ATOM 754 O O . ASN A 1 93 ? 1.391 4.247 15.222 1.00 96.56 93 ASN A O 1
ATOM 758 N N . ALA A 1 94 ? 3.293 3.471 14.312 1.00 97.38 94 ALA A N 1
ATOM 759 C CA . ALA A 1 94 ? 2.864 2.072 14.292 1.00 97.38 94 ALA A CA 1
ATOM 760 C C . ALA A 1 94 ? 2.637 1.544 15.715 1.00 97.38 94 ALA A C 1
ATOM 762 O O . ALA A 1 94 ? 1.602 0.937 15.988 1.00 97.38 94 ALA A O 1
ATOM 763 N N . ASP A 1 95 ? 3.569 1.830 16.625 1.00 97.19 95 ASP A N 1
ATOM 764 C CA . ASP A 1 95 ? 3.484 1.417 18.027 1.00 97.19 95 ASP A CA 1
A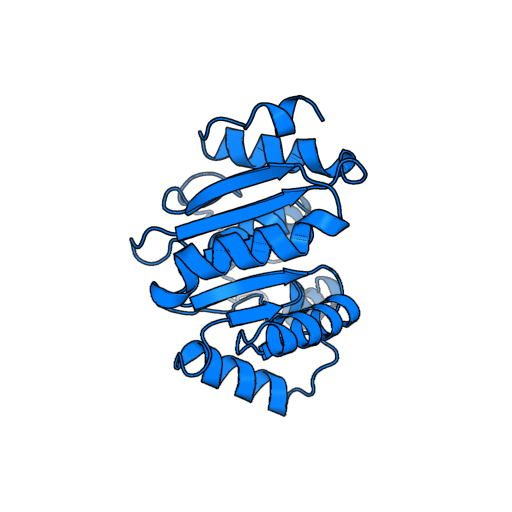TOM 765 C C . ASP A 1 95 ? 2.390 2.164 18.799 1.00 97.19 95 ASP A C 1
ATOM 767 O O . ASP A 1 95 ? 1.718 1.579 19.653 1.00 97.19 95 ASP A O 1
ATOM 771 N N . ALA A 1 96 ? 2.194 3.455 18.514 1.00 97.81 96 ALA A N 1
ATOM 772 C CA . ALA A 1 96 ? 1.101 4.235 19.088 1.00 97.81 96 ALA A CA 1
ATOM 773 C C . ALA A 1 96 ? -0.262 3.675 18.652 1.00 97.81 96 ALA A C 1
ATOM 775 O O . ALA A 1 96 ? -1.090 3.338 19.501 1.00 97.81 96 ALA A O 1
ATOM 776 N N . LEU A 1 97 ? -0.449 3.475 17.345 1.00 98.31 97 LEU A N 1
ATOM 777 C CA . LEU A 1 97 ? -1.691 2.947 16.790 1.00 98.31 97 LEU A CA 1
ATOM 778 C C . LEU A 1 97 ? -1.976 1.519 17.275 1.00 98.31 97 LEU A C 1
ATOM 780 O O . LEU A 1 97 ? -3.125 1.195 17.571 1.00 98.31 97 LEU A O 1
ATOM 784 N N . LEU A 1 98 ? -0.941 0.685 17.431 1.00 98.00 98 LEU A N 1
ATOM 785 C CA . LEU A 1 98 ? -1.070 -0.651 18.019 1.00 98.00 98 LEU A CA 1
ATOM 786 C C . LEU A 1 98 ? -1.651 -0.580 19.432 1.00 98.00 98 LEU A C 1
ATOM 788 O O . LEU A 1 98 ? -2.595 -1.303 19.748 1.00 98.00 98 LEU A O 1
ATOM 792 N N . LYS A 1 99 ? -1.125 0.307 20.285 1.00 98.06 99 LYS A N 1
ATOM 793 C CA . LYS A 1 99 ? -1.625 0.467 21.659 1.00 98.06 99 LYS A CA 1
ATOM 794 C C . LYS A 1 99 ? -3.089 0.890 21.675 1.00 98.06 99 LYS A C 1
ATOM 796 O O . LYS A 1 99 ? -3.854 0.364 22.482 1.00 98.06 99 LYS A O 1
ATOM 801 N N . ASP A 1 100 ? -3.483 1.816 20.810 1.00 98.19 100 ASP A N 1
ATOM 802 C CA . ASP A 1 100 ? -4.854 2.328 20.791 1.00 98.19 100 ASP A CA 1
ATOM 803 C C . ASP A 1 100 ? -5.850 1.312 20.221 1.00 98.19 100 ASP A C 1
ATOM 805 O O . ASP A 1 100 ? -6.926 1.128 20.792 1.00 98.19 100 ASP A O 1
ATOM 809 N N . LEU A 1 101 ? -5.465 0.554 19.190 1.00 98.12 101 LEU A N 1
ATOM 810 C CA . LEU A 1 101 ? -6.267 -0.562 18.677 1.00 98.12 101 LEU A CA 1
ATOM 811 C C . LEU A 1 101 ? -6.419 -1.687 19.707 1.00 98.12 101 LEU A C 1
ATOM 813 O O . LEU A 1 101 ? -7.524 -2.191 19.906 1.00 98.12 101 LEU A O 1
ATOM 817 N N . MET A 1 102 ? -5.350 -2.032 20.429 1.00 97.12 102 MET A N 1
ATOM 818 C CA . MET A 1 102 ? -5.415 -3.028 21.503 1.00 97.12 102 MET A CA 1
ATOM 819 C C . MET A 1 102 ? -6.351 -2.587 22.639 1.00 97.12 102 MET A C 1
ATOM 821 O O . MET A 1 102 ? -7.141 -3.399 23.121 1.00 97.12 102 MET A O 1
ATOM 825 N N . LYS A 1 103 ? -6.339 -1.301 23.031 1.00 97.69 103 LYS A N 1
ATOM 826 C CA . LYS A 1 103 ? -7.313 -0.744 23.997 1.00 97.69 103 LYS A CA 1
ATOM 827 C C . LYS A 1 103 ? -8.747 -0.809 23.470 1.00 97.69 103 LYS A C 1
ATOM 829 O O . LYS A 1 103 ? -9.663 -1.095 24.234 1.00 97.69 103 LYS A O 1
ATOM 834 N N . ALA A 1 104 ? -8.937 -0.579 22.173 1.00 96.88 104 ALA A N 1
ATOM 835 C CA . ALA A 1 104 ? -10.226 -0.711 21.498 1.00 96.88 104 ALA A CA 1
ATOM 836 C C . ALA A 1 104 ? -10.639 -2.177 21.244 1.00 96.88 104 ALA A C 1
ATOM 838 O O . ALA A 1 104 ? -11.649 -2.416 20.590 1.00 96.88 104 ALA A O 1
ATOM 839 N N . SER A 1 105 ? -9.899 -3.157 21.783 1.00 95.44 105 SER A N 1
ATOM 840 C CA . SER A 1 105 ? -10.156 -4.597 21.632 1.00 95.44 105 SER A CA 1
ATOM 841 C C . SER A 1 105 ? -10.041 -5.118 20.194 1.00 95.44 105 SER A C 1
ATOM 843 O O . SER A 1 105 ? -10.731 -6.063 19.818 1.00 95.44 105 SER A O 1
ATOM 845 N N . TYR A 1 106 ? -9.129 -4.542 19.406 1.00 96.25 106 TYR A N 1
ATOM 846 C CA . TYR A 1 106 ? -8.738 -5.028 18.082 1.00 96.25 106 TYR A CA 1
ATOM 847 C C . TYR A 1 106 ? -7.359 -5.709 18.148 1.00 96.25 106 TYR A C 1
ATOM 849 O O . TYR A 1 106 ? -6.336 -5.016 18.164 1.00 96.25 106 TYR A O 1
ATOM 857 N N . PRO A 1 107 ? -7.295 -7.058 18.180 1.00 94.31 107 PRO A N 1
ATOM 858 C CA . PRO A 1 107 ? -6.029 -7.784 18.200 1.00 94.31 107 PRO A CA 1
ATOM 859 C C . PRO A 1 107 ? -5.223 -7.514 16.928 1.00 94.31 107 PRO A C 1
ATOM 861 O O . PRO A 1 107 ? -5.669 -7.825 15.821 1.00 94.31 107 PRO A O 1
ATOM 864 N N . CYS A 1 108 ? -4.028 -6.954 17.084 1.00 96.50 108 CYS A N 1
ATOM 865 C CA . CYS A 1 108 ? -3.164 -6.578 15.972 1.00 96.50 108 CYS A CA 1
ATOM 866 C C . CYS A 1 108 ? -1.682 -6.784 16.293 1.00 96.50 108 CYS A C 1
ATOM 868 O O . CYS A 1 108 ? -1.295 -6.963 17.446 1.00 96.50 108 CYS A O 1
ATOM 870 N N . MET A 1 109 ? -0.856 -6.764 15.249 1.00 96.62 109 MET A N 1
ATOM 871 C CA . MET A 1 109 ? 0.606 -6.746 15.353 1.00 96.62 109 MET A CA 1
ATOM 872 C C . MET A 1 109 ? 1.173 -5.566 14.563 1.00 96.62 109 MET A C 1
ATOM 874 O O . MET A 1 109 ? 0.530 -5.087 13.625 1.00 96.62 109 MET A O 1
ATOM 878 N N . SER A 1 110 ? 2.375 -5.110 14.917 1.00 96.62 110 SER A N 1
ATOM 879 C CA . SER A 1 110 ? 3.115 -4.087 14.173 1.00 96.62 110 SER A CA 1
ATOM 880 C C . SER A 1 110 ? 4.277 -4.706 13.384 1.00 96.62 110 SER A C 1
ATOM 882 O O . SER A 1 110 ? 4.817 -5.748 13.747 1.00 96.62 110 SER A O 1
ATOM 884 N N . LEU A 1 111 ? 4.655 -4.085 12.264 1.00 96.19 111 LEU A N 1
ATOM 885 C CA . LEU A 1 111 ? 5.780 -4.493 11.422 1.00 96.19 111 LEU A CA 1
ATOM 886 C C . LEU A 1 111 ? 6.547 -3.261 10.919 1.00 96.19 111 LEU A C 1
ATOM 888 O O . LEU A 1 111 ? 6.123 -2.561 9.994 1.00 96.19 111 LEU A O 1
ATOM 892 N N . HIS A 1 112 ? 7.708 -2.990 11.513 1.00 95.88 112 HIS A N 1
ATOM 893 C CA . HIS A 1 112 ? 8.583 -1.871 11.146 1.00 95.88 112 HIS A CA 1
ATOM 894 C C . HIS A 1 112 ? 10.064 -2.182 11.415 1.00 95.88 112 HIS A C 1
ATOM 896 O O . HIS A 1 112 ? 10.408 -3.265 11.878 1.00 95.88 112 HIS A O 1
ATOM 902 N N . GLY A 1 113 ? 10.954 -1.245 11.066 1.00 92.44 113 GLY A N 1
ATOM 903 C CA . GLY A 1 113 ? 12.410 -1.439 11.130 1.00 92.44 113 GLY A CA 1
ATOM 904 C C . GLY A 1 113 ? 12.999 -1.515 12.542 1.00 92.44 113 GLY A C 1
ATOM 905 O O . GLY A 1 113 ? 14.069 -2.086 12.704 1.00 92.44 113 GLY A O 1
ATOM 906 N N . GLY A 1 114 ? 12.310 -0.962 13.542 1.00 92.50 114 GLY A N 1
ATOM 907 C CA . GLY A 1 114 ? 12.690 -1.050 14.956 1.00 92.50 114 GLY A CA 1
ATOM 908 C C . GLY A 1 114 ? 12.365 -2.380 15.650 1.00 92.50 114 GLY A C 1
ATOM 909 O O . GLY A 1 114 ? 12.775 -2.559 16.791 1.00 92.50 114 GLY A O 1
ATOM 910 N N . ILE A 1 115 ? 11.647 -3.298 14.994 1.00 93.00 115 ILE A N 1
ATOM 911 C CA . ILE A 1 115 ? 11.368 -4.641 15.528 1.00 93.00 115 ILE A CA 1
ATOM 912 C C . ILE A 1 115 ? 12.545 -5.563 15.201 1.00 93.00 115 ILE A C 1
ATOM 914 O O . ILE A 1 115 ? 13.061 -5.528 14.078 1.00 93.00 115 ILE A O 1
ATOM 918 N N . ASP A 1 116 ? 12.945 -6.405 16.157 1.00 94.12 116 ASP A N 1
ATOM 919 C CA . ASP A 1 116 ? 13.991 -7.404 15.938 1.00 94.12 116 ASP A CA 1
ATOM 920 C C . ASP A 1 116 ? 13.633 -8.353 14.784 1.00 94.12 116 ASP A C 1
ATOM 922 O O . ASP A 1 116 ? 12.468 -8.678 14.552 1.00 94.12 116 ASP A O 1
ATOM 926 N N . GLN A 1 117 ? 14.640 -8.804 14.035 1.00 90.50 117 GLN A N 1
ATOM 927 C CA . GLN A 1 117 ? 14.419 -9.640 12.858 1.00 90.50 117 GLN A CA 1
ATOM 928 C C . GLN A 1 117 ? 13.664 -10.938 13.193 1.00 90.50 117 GLN A C 1
ATOM 930 O O . GLN A 1 117 ? 12.808 -11.343 12.406 1.00 90.50 117 GLN A O 1
ATOM 935 N N . TYR A 1 118 ? 13.917 -11.547 14.356 1.00 94.00 118 TYR A N 1
ATOM 936 C CA . TYR A 1 118 ? 13.205 -12.748 14.799 1.00 94.00 118 TYR A CA 1
ATOM 937 C C . TYR A 1 118 ? 11.706 -12.479 14.995 1.00 94.00 118 TYR A C 1
ATOM 939 O O . TYR A 1 118 ? 10.858 -13.201 14.463 1.00 94.00 118 TYR A O 1
ATOM 947 N N . ASP A 1 119 ? 11.374 -11.392 15.692 1.00 93.50 119 ASP A N 1
ATOM 948 C CA . ASP A 1 119 ? 9.988 -10.995 15.953 1.00 93.50 119 ASP A CA 1
ATOM 949 C C . ASP A 1 119 ? 9.268 -10.566 14.666 1.00 93.50 119 ASP A C 1
ATOM 951 O O . ASP A 1 119 ? 8.081 -10.858 14.477 1.00 93.50 119 ASP A O 1
ATOM 955 N N . ARG A 1 120 ? 9.988 -9.933 13.728 1.00 92.06 120 ARG A N 1
ATOM 956 C CA . ARG A 1 120 ? 9.466 -9.606 12.390 1.00 92.06 120 ARG A CA 1
ATOM 957 C C . ARG A 1 120 ? 9.094 -10.862 11.616 1.00 92.06 120 ARG A C 1
ATOM 959 O O . ARG A 1 120 ? 8.006 -10.914 11.039 1.00 92.06 120 ARG A O 1
ATOM 966 N N . ASP A 1 121 ? 9.967 -11.864 11.610 1.00 91.94 121 ASP A N 1
ATOM 967 C CA . ASP A 1 121 ? 9.717 -13.121 10.910 1.00 91.94 121 ASP A CA 1
ATOM 968 C C . ASP A 1 121 ? 8.533 -13.868 11.542 1.00 91.94 121 ASP A C 1
ATOM 970 O O . ASP A 1 121 ? 7.637 -14.312 10.818 1.00 91.94 121 ASP A O 1
ATOM 974 N N . SER A 1 122 ? 8.454 -13.907 12.877 1.00 94.31 122 SER A N 1
ATOM 975 C CA . SER A 1 122 ? 7.307 -14.479 13.598 1.00 94.31 122 SER A CA 1
ATOM 976 C C . SER A 1 122 ? 5.996 -13.761 13.260 1.00 94.31 122 SER A C 1
ATOM 978 O O . SER A 1 122 ? 5.006 -14.405 12.913 1.00 94.31 122 SER A O 1
ATOM 980 N N . THR A 1 123 ? 5.998 -12.425 13.268 1.00 94.19 123 THR A N 1
ATOM 981 C CA . THR A 1 123 ? 4.830 -11.597 12.919 1.00 94.19 123 THR A CA 1
ATOM 982 C C . THR A 1 123 ? 4.346 -11.886 11.498 1.00 94.19 123 THR A C 1
ATOM 984 O O . THR A 1 123 ? 3.149 -12.051 11.253 1.00 94.19 123 THR A O 1
ATOM 987 N N . ILE A 1 124 ? 5.273 -11.990 10.541 1.00 92.50 124 ILE A N 1
ATOM 988 C CA . ILE A 1 124 ? 4.946 -12.312 9.148 1.00 92.50 124 ILE A CA 1
ATOM 989 C C . ILE A 1 124 ? 4.334 -13.713 9.044 1.00 92.50 124 ILE A C 1
ATOM 991 O O . ILE A 1 124 ? 3.364 -13.896 8.303 1.00 92.50 124 ILE A O 1
ATOM 995 N N . VAL A 1 125 ? 4.883 -14.696 9.761 1.00 93.31 125 VAL A N 1
ATOM 996 C CA . VAL A 1 125 ? 4.358 -16.069 9.786 1.00 93.31 125 VAL A CA 1
ATOM 997 C C . VAL A 1 125 ? 2.943 -16.096 10.357 1.00 93.31 125 VAL A C 1
ATOM 999 O O . VAL A 1 125 ? 2.047 -16.659 9.726 1.00 93.31 125 VAL A O 1
ATOM 1002 N N . ASP A 1 126 ? 2.715 -15.449 11.497 1.00 94.12 126 ASP A N 1
ATOM 1003 C CA . ASP A 1 126 ? 1.414 -15.445 12.167 1.00 94.12 126 ASP A CA 1
ATOM 1004 C C . ASP A 1 126 ? 0.345 -14.705 11.358 1.00 94.12 126 ASP A C 1
ATOM 1006 O O . ASP A 1 126 ? -0.794 -15.176 11.259 1.00 94.12 126 ASP A O 1
ATOM 1010 N N . PHE A 1 127 ? 0.717 -13.601 10.703 1.00 93.81 127 PHE A N 1
ATOM 1011 C CA . PHE A 1 127 ? -0.177 -12.876 9.805 1.00 93.81 127 PHE A CA 1
ATOM 1012 C C . PHE A 1 127 ? -0.514 -13.690 8.547 1.00 93.81 127 PHE A C 1
ATOM 1014 O O . PHE A 1 127 ? -1.679 -13.790 8.162 1.00 93.81 127 PHE A O 1
ATOM 1021 N N . LYS A 1 128 ? 0.476 -14.352 7.928 1.00 91.44 128 LYS A N 1
ATOM 1022 C CA . LYS A 1 128 ? 0.249 -15.245 6.773 1.00 91.44 128 LYS A CA 1
ATOM 1023 C C . LYS A 1 128 ? -0.598 -16.465 7.127 1.00 91.44 128 LYS A C 1
ATOM 1025 O O . LYS A 1 128 ? -1.367 -16.927 6.287 1.00 91.44 128 LYS A O 1
ATOM 1030 N N . ALA A 1 129 ? -0.451 -16.980 8.345 1.00 91.62 129 ALA A N 1
ATOM 1031 C CA . ALA A 1 129 ? -1.248 -18.084 8.870 1.00 91.62 129 ALA A CA 1
ATOM 1032 C C . ALA A 1 129 ? -2.667 -17.656 9.289 1.00 91.62 129 ALA A C 1
ATOM 1034 O O . ALA A 1 129 ? -3.482 -18.514 9.621 1.00 91.62 129 ALA A O 1
ATOM 1035 N N . GLY A 1 130 ? -2.969 -16.352 9.291 1.00 90.56 130 GLY A N 1
ATOM 1036 C CA . GLY A 1 130 ? -4.268 -15.816 9.693 1.00 90.56 130 GLY A CA 1
ATOM 1037 C C . GLY A 1 130 ? -4.533 -15.874 11.199 1.00 90.56 130 GLY A C 1
ATOM 1038 O O . GLY A 1 130 ? -5.674 -15.669 11.610 1.00 90.56 130 GLY A O 1
ATOM 1039 N N . LYS A 1 131 ? -3.509 -16.133 12.029 1.00 92.38 131 LYS A N 1
ATOM 1040 C CA . LYS A 1 131 ? -3.642 -16.099 13.499 1.00 92.38 131 LYS A CA 1
ATOM 1041 C C . LYS A 1 131 ? -3.965 -14.693 13.993 1.00 92.38 131 LYS A C 1
ATOM 1043 O O . LYS A 1 131 ? -4.707 -14.525 14.953 1.00 92.38 131 LYS A O 1
ATOM 1048 N N . VAL A 1 132 ? -3.417 -13.695 13.305 1.00 92.25 132 VAL A N 1
ATOM 1049 C CA . VAL A 1 132 ? -3.759 -12.286 13.473 1.00 92.25 132 VAL A CA 1
ATOM 1050 C C . VAL A 1 132 ? -4.241 -11.766 12.130 1.00 92.25 132 VAL A C 1
ATOM 1052 O O . VAL A 1 132 ? -3.606 -12.001 11.102 1.00 92.25 132 VAL A O 1
ATOM 1055 N N . LYS A 1 133 ? -5.378 -11.071 12.139 1.00 94.00 133 LYS A N 1
ATOM 1056 C CA . LYS A 1 133 ? -5.997 -10.532 10.924 1.00 94.00 133 LYS A CA 1
ATOM 1057 C C . LYS A 1 133 ? -5.659 -9.068 10.671 1.00 94.00 133 LYS A C 1
ATOM 1059 O O . LYS A 1 133 ? -5.847 -8.623 9.550 1.00 94.00 133 LYS A O 1
ATOM 1064 N N . LEU A 1 134 ? -5.139 -8.335 11.654 1.00 96.88 134 LEU A N 1
ATOM 1065 C CA . LEU A 1 134 ? -4.822 -6.912 11.536 1.00 96.88 134 LEU A CA 1
ATOM 1066 C C . LEU A 1 134 ? -3.321 -6.669 11.721 1.00 96.88 134 LEU A C 1
ATOM 1068 O O . LEU A 1 134 ? -2.757 -6.980 12.771 1.00 96.88 134 LEU A O 1
ATOM 1072 N N . LEU A 1 135 ? -2.679 -6.106 10.699 1.00 97.12 135 LEU A N 1
ATOM 1073 C CA . LEU A 1 135 ? -1.258 -5.767 10.717 1.00 97.12 135 LEU A CA 1
ATOM 1074 C C . LEU A 1 135 ? -1.061 -4.273 10.474 1.00 97.12 135 LEU A C 1
ATOM 1076 O O . LEU A 1 135 ? -1.527 -3.739 9.472 1.00 97.12 135 LEU A O 1
ATOM 1080 N N . ILE A 1 136 ? -0.315 -3.614 11.351 1.00 98.12 136 ILE A N 1
ATOM 1081 C CA . ILE A 1 136 ? 0.095 -2.219 11.196 1.00 98.12 136 ILE A CA 1
ATOM 1082 C C . ILE A 1 136 ? 1.529 -2.220 10.683 1.00 98.12 136 ILE A C 1
ATOM 1084 O O . ILE A 1 136 ? 2.387 -2.871 11.271 1.00 98.12 136 ILE A O 1
ATOM 1088 N N . ALA A 1 137 ? 1.829 -1.526 9.592 1.00 96.94 137 ALA A N 1
ATOM 1089 C CA . ALA A 1 137 ? 3.155 -1.600 8.996 1.00 96.94 137 ALA A CA 1
ATOM 1090 C C . ALA A 1 137 ? 3.653 -0.269 8.442 1.00 96.94 137 ALA A C 1
ATOM 1092 O O . ALA A 1 137 ? 2.895 0.544 7.916 1.00 96.94 137 ALA A O 1
ATOM 1093 N N . THR A 1 138 ? 4.972 -0.089 8.468 1.00 95.62 138 THR A N 1
ATOM 1094 C CA . THR A 1 138 ? 5.617 0.933 7.634 1.00 95.62 138 THR A CA 1
ATOM 1095 C C . THR A 1 138 ? 5.812 0.403 6.215 1.00 95.62 138 THR A C 1
ATOM 1097 O O . THR A 1 138 ? 5.910 -0.805 5.973 1.00 95.62 138 THR A O 1
ATOM 1100 N N . SER A 1 139 ? 5.909 1.313 5.242 1.00 86.25 139 SER A N 1
ATOM 1101 C CA . SER A 1 139 ? 6.019 0.937 3.818 1.00 86.25 139 SER A CA 1
ATOM 1102 C C . SER A 1 139 ? 7.212 0.039 3.528 1.00 86.25 139 SER A C 1
ATOM 1104 O O . SER A 1 139 ? 7.100 -0.908 2.757 1.00 86.25 139 SER A O 1
ATOM 1106 N N . VAL A 1 140 ? 8.353 0.318 4.158 1.00 81.25 140 VAL A N 1
ATOM 1107 C CA . VAL A 1 140 ? 9.586 -0.443 3.938 1.00 81.25 140 VAL A CA 1
ATOM 1108 C C . VAL A 1 140 ? 9.422 -1.881 4.415 1.00 81.25 140 VAL A C 1
ATOM 1110 O O . VAL A 1 140 ? 9.826 -2.806 3.714 1.00 81.25 140 VAL A O 1
ATOM 1113 N N . ALA A 1 141 ? 8.799 -2.074 5.577 1.00 80.81 141 ALA A N 1
ATOM 1114 C CA . ALA A 1 141 ? 8.726 -3.379 6.212 1.00 80.81 141 ALA A CA 1
ATOM 1115 C C . ALA A 1 141 ? 7.693 -4.314 5.561 1.00 80.81 141 ALA A C 1
ATOM 1117 O O . ALA A 1 141 ? 7.875 -5.527 5.611 1.00 80.81 141 ALA A O 1
ATOM 1118 N N . ALA A 1 142 ? 6.661 -3.775 4.900 1.00 78.81 142 ALA A N 1
ATOM 1119 C CA . ALA A 1 142 ? 5.653 -4.583 4.205 1.00 78.81 142 ALA A CA 1
ATOM 1120 C C . ALA A 1 142 ? 5.961 -4.852 2.718 1.00 78.81 142 ALA A C 1
ATOM 1122 O O . ALA A 1 142 ? 5.181 -5.528 2.032 1.00 78.81 142 ALA A O 1
ATOM 1123 N N . ARG A 1 143 ? 7.062 -4.319 2.166 1.00 81.62 143 ARG A N 1
ATOM 1124 C CA . ARG A 1 143 ? 7.438 -4.594 0.769 1.00 81.62 143 ARG A CA 1
ATOM 1125 C C . ARG A 1 143 ? 7.673 -6.090 0.576 1.00 81.62 143 ARG A C 1
ATOM 1127 O O . ARG A 1 143 ? 8.367 -6.734 1.349 1.00 81.62 143 ARG A O 1
ATOM 1134 N N . GLY A 1 144 ? 7.081 -6.645 -0.479 1.00 72.62 144 GLY A N 1
ATOM 1135 C CA . GLY A 1 144 ? 7.184 -8.078 -0.776 1.00 72.62 144 GLY A CA 1
ATOM 1136 C C . GLY A 1 144 ? 6.321 -8.984 0.110 1.00 72.62 144 GLY A C 1
ATOM 1137 O O . GLY A 1 144 ? 6.302 -10.188 -0.121 1.00 72.62 144 GLY A O 1
ATOM 1138 N N . LEU A 1 145 ? 5.548 -8.434 1.056 1.00 82.81 145 LEU A N 1
ATOM 1139 C CA . LEU A 1 145 ? 4.596 -9.227 1.827 1.00 82.81 145 LEU A CA 1
ATOM 1140 C C . LEU A 1 145 ? 3.508 -9.784 0.894 1.00 82.81 145 LEU A C 1
ATOM 1142 O O . LEU A 1 145 ? 2.874 -9.035 0.139 1.00 82.81 145 LEU A O 1
ATOM 1146 N N . ASP A 1 146 ? 3.336 -11.103 0.924 1.00 80.38 146 ASP A N 1
ATOM 1147 C CA . ASP A 1 146 ? 2.335 -11.835 0.151 1.00 80.38 146 ASP A CA 1
ATOM 1148 C C . ASP A 1 146 ? 1.415 -12.617 1.083 1.00 80.38 146 ASP A C 1
ATOM 1150 O O . ASP A 1 146 ? 1.868 -13.484 1.833 1.00 80.38 146 ASP A O 1
ATOM 1154 N N . VAL A 1 147 ? 0.133 -12.254 1.069 1.00 81.56 147 VAL A N 1
ATOM 1155 C CA . VAL A 1 147 ? -0.902 -12.772 1.965 1.00 81.56 147 VAL A CA 1
ATOM 1156 C C . VAL A 1 147 ? -2.130 -13.060 1.116 1.00 81.56 147 VAL A C 1
ATOM 1158 O O . VAL A 1 147 ? -2.666 -12.166 0.467 1.00 81.56 147 VAL A O 1
ATOM 1161 N N . LYS A 1 148 ? -2.556 -14.327 1.100 1.00 76.12 148 LYS A N 1
ATOM 1162 C CA . LYS A 1 148 ? -3.568 -14.837 0.159 1.00 76.12 148 LYS A CA 1
ATOM 1163 C C . LYS A 1 148 ? -4.964 -14.230 0.346 1.00 76.12 148 LYS A C 1
ATOM 1165 O O . LYS A 1 148 ? -5.728 -14.198 -0.610 1.00 76.12 148 LYS A O 1
ATOM 1170 N N . HIS A 1 149 ? -5.281 -13.745 1.546 1.00 82.50 149 HIS A N 1
ATOM 1171 C CA . HIS A 1 149 ? -6.612 -13.245 1.914 1.00 82.50 149 HIS A CA 1
ATOM 1172 C C . HIS A 1 149 ? -6.565 -11.840 2.511 1.00 82.50 149 HIS A C 1
ATOM 1174 O O . HIS A 1 149 ? -7.221 -11.555 3.509 1.00 82.50 149 HIS A O 1
ATOM 1180 N N . LEU A 1 150 ? -5.760 -10.961 1.919 1.00 93.31 150 LEU A N 1
ATOM 1181 C CA . LEU A 1 150 ? -5.758 -9.554 2.290 1.00 93.31 150 LEU A CA 1
ATOM 1182 C C . LEU A 1 150 ? -6.927 -8.861 1.589 1.00 93.31 150 LEU A C 1
ATOM 1184 O O . LEU A 1 150 ? -6.904 -8.730 0.370 1.00 93.31 150 LEU A O 1
ATOM 1188 N N . ILE A 1 151 ? -7.946 -8.467 2.356 1.00 95.69 151 ILE A N 1
ATOM 1189 C CA . ILE A 1 151 ? -9.174 -7.854 1.832 1.00 95.69 151 ILE A CA 1
ATOM 1190 C C . ILE A 1 151 ? -9.072 -6.329 1.809 1.00 95.69 151 ILE A C 1
ATOM 1192 O O . ILE A 1 151 ? -9.482 -5.698 0.836 1.00 95.69 151 ILE A O 1
ATOM 1196 N N . LEU A 1 152 ? -8.448 -5.741 2.833 1.00 97.38 152 LEU A N 1
ATOM 1197 C CA . LEU A 1 152 ? -8.415 -4.298 3.045 1.00 97.38 152 LEU A CA 1
ATOM 1198 C C . LEU A 1 152 ? -6.984 -3.793 3.253 1.00 97.38 152 LEU A C 1
ATOM 1200 O O . LEU A 1 152 ? -6.228 -4.304 4.080 1.00 97.38 152 LEU A O 1
ATOM 1204 N N . VAL A 1 153 ? -6.645 -2.736 2.525 1.00 97.50 153 VAL A N 1
ATOM 1205 C CA . VAL A 1 153 ? -5.489 -1.878 2.773 1.00 97.50 153 VAL A CA 1
ATOM 1206 C C . VAL A 1 153 ? -6.001 -0.530 3.257 1.00 97.50 153 VAL A C 1
ATOM 1208 O O . VAL A 1 153 ? -6.829 0.090 2.594 1.00 97.50 153 VAL A O 1
ATOM 1211 N N . VAL A 1 154 ? -5.483 -0.047 4.381 1.00 98.50 154 VAL A N 1
ATOM 1212 C CA . VAL A 1 154 ? -5.738 1.313 4.862 1.00 98.50 154 VAL A CA 1
ATOM 1213 C C . VAL A 1 154 ? -4.426 2.079 4.866 1.00 98.50 154 VAL A C 1
ATOM 1215 O O . VAL A 1 154 ? -3.515 1.744 5.611 1.00 98.50 154 VAL A O 1
ATOM 1218 N N . ASN A 1 155 ? -4.305 3.119 4.054 1.00 98.31 155 ASN A N 1
ATOM 1219 C CA . ASN A 1 155 ? -3.265 4.127 4.210 1.00 98.31 155 ASN A CA 1
ATOM 1220 C C . ASN A 1 155 ? -3.732 5.110 5.284 1.00 98.31 155 ASN A C 1
ATOM 1222 O O . ASN A 1 155 ? -4.397 6.094 4.967 1.00 98.31 155 ASN A O 1
ATOM 1226 N N . TYR A 1 156 ? -3.420 4.797 6.544 1.00 98.19 156 TYR A N 1
ATOM 1227 C CA . TYR A 1 156 ? -3.722 5.667 7.681 1.00 98.19 156 TYR A CA 1
ATOM 1228 C C . TYR A 1 156 ? -2.953 6.983 7.562 1.00 98.19 156 TYR A C 1
ATOM 1230 O O . TYR A 1 156 ? -3.517 8.059 7.740 1.00 98.19 156 TYR A O 1
ATOM 1238 N N . ASP A 1 157 ? -1.689 6.872 7.150 1.00 96.06 157 ASP A N 1
ATOM 1239 C CA . ASP A 1 157 ? -0.898 7.992 6.661 1.00 96.06 157 ASP A CA 1
ATOM 1240 C C . ASP A 1 157 ? -0.741 7.896 5.144 1.00 96.06 157 ASP A C 1
ATOM 1242 O O . ASP A 1 157 ? -0.267 6.876 4.610 1.00 96.06 157 ASP A O 1
ATOM 1246 N N . CYS A 1 158 ? -1.110 8.973 4.445 1.00 94.75 158 CYS A N 1
ATOM 1247 C CA . CYS A 1 158 ? -0.920 9.085 3.006 1.00 94.75 158 CYS A CA 1
ATOM 1248 C C . CYS A 1 158 ? 0.565 8.863 2.645 1.00 94.75 158 CYS A C 1
ATOM 1250 O O . CYS A 1 158 ? 1.450 9.457 3.266 1.00 94.75 158 CYS A O 1
ATOM 1252 N N . PRO A 1 159 ? 0.883 7.991 1.669 1.00 92.56 159 PRO A N 1
ATOM 1253 C CA . PRO A 1 159 ? 2.259 7.794 1.226 1.00 92.56 159 PRO A CA 1
ATOM 1254 C C . PRO A 1 159 ? 2.835 9.073 0.605 1.00 92.56 159 PRO A C 1
ATOM 1256 O O . PRO A 1 159 ? 2.152 9.789 -0.119 1.00 92.56 159 PRO A O 1
ATOM 1259 N N . ASN A 1 160 ? 4.131 9.306 0.825 1.00 87.75 160 ASN A N 1
ATOM 1260 C CA . ASN A 1 160 ? 4.839 10.484 0.305 1.00 87.75 160 ASN A CA 1
ATOM 1261 C C . ASN A 1 160 ? 5.208 10.371 -1.188 1.00 87.75 160 ASN A C 1
ATOM 1263 O O . ASN A 1 160 ? 5.638 11.350 -1.794 1.00 87.75 160 ASN A O 1
ATOM 1267 N N . HIS A 1 161 ? 5.096 9.173 -1.767 1.00 88.25 161 HIS A N 1
ATOM 1268 C CA . HIS A 1 161 ? 5.451 8.886 -3.154 1.00 88.25 161 HIS A CA 1
ATOM 1269 C C . HIS A 1 161 ? 4.358 8.067 -3.835 1.00 88.25 161 HIS A C 1
ATOM 1271 O O . HIS A 1 161 ? 3.818 7.121 -3.252 1.00 88.25 161 HIS A O 1
ATOM 1277 N N . TYR A 1 162 ? 4.095 8.392 -5.101 1.00 90.94 162 TYR A N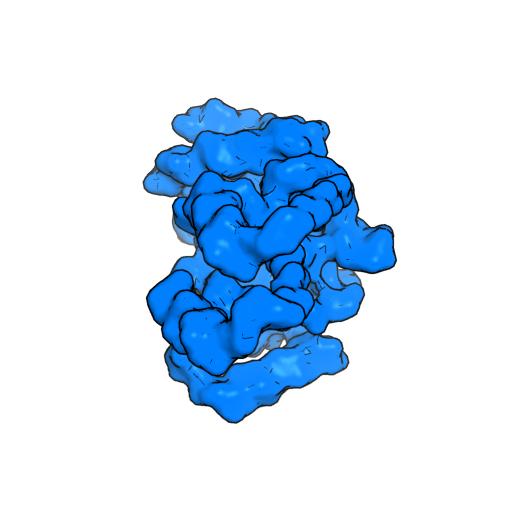 1
ATOM 1278 C CA . TYR A 1 162 ? 3.119 7.698 -5.936 1.00 90.94 162 TYR A CA 1
ATOM 1279 C C . TYR A 1 162 ? 3.403 6.195 -6.036 1.00 90.94 162 TYR A C 1
ATOM 1281 O O . TYR A 1 162 ? 2.503 5.363 -5.935 1.00 90.94 162 TYR A O 1
ATOM 1289 N N . GLU A 1 163 ? 4.672 5.811 -6.173 1.00 89.62 163 GLU A N 1
ATOM 1290 C CA . GLU A 1 163 ? 5.037 4.404 -6.275 1.00 89.62 163 GLU A CA 1
ATOM 1291 C C . GLU A 1 163 ? 4.673 3.631 -5.007 1.00 89.62 163 GLU A C 1
ATOM 1293 O O . GLU A 1 163 ? 4.183 2.506 -5.098 1.00 89.62 163 GLU A O 1
ATOM 1298 N N . ASP A 1 164 ? 4.874 4.230 -3.831 1.00 91.38 164 ASP A N 1
ATOM 1299 C CA . ASP A 1 164 ? 4.497 3.602 -2.567 1.00 91.38 164 ASP A CA 1
ATOM 1300 C C . ASP A 1 164 ? 2.978 3.439 -2.467 1.00 91.38 164 ASP A C 1
ATOM 1302 O O . ASP A 1 164 ? 2.529 2.379 -2.035 1.00 91.38 164 ASP A O 1
ATOM 1306 N N . TYR A 1 165 ? 2.189 4.410 -2.941 1.00 94.00 165 TYR A N 1
ATOM 1307 C CA . TYR A 1 165 ? 0.734 4.263 -3.049 1.00 94.00 165 TYR A CA 1
ATOM 1308 C C . TYR A 1 165 ? 0.350 3.021 -3.860 1.00 94.00 165 TYR A C 1
ATOM 1310 O O . TYR A 1 165 ? -0.358 2.146 -3.358 1.00 94.00 165 TYR A O 1
ATOM 1318 N N . VAL A 1 166 ? 0.895 2.881 -5.072 1.00 92.62 166 VAL A N 1
ATOM 1319 C CA . VAL A 1 166 ? 0.617 1.733 -5.951 1.00 92.62 166 VAL A CA 1
ATOM 1320 C C . VAL A 1 166 ? 1.029 0.410 -5.293 1.00 92.62 166 VAL A C 1
ATOM 1322 O O . VAL A 1 166 ? 0.270 -0.561 -5.315 1.00 92.62 166 VAL A O 1
ATOM 1325 N N . HIS A 1 167 ? 2.200 0.359 -4.650 1.00 91.56 167 HIS A N 1
ATOM 1326 C CA . HIS A 1 167 ? 2.697 -0.849 -3.972 1.00 91.56 167 HIS A CA 1
ATOM 1327 C C . HIS A 1 167 ? 1.886 -1.244 -2.737 1.00 91.56 167 HIS A C 1
ATOM 1329 O O . HIS A 1 167 ? 1.774 -2.446 -2.451 1.00 91.56 167 HIS A O 1
ATOM 1335 N N . ARG A 1 168 ? 1.373 -0.257 -1.991 1.00 94.19 168 ARG A N 1
ATOM 1336 C CA . ARG A 1 168 ? 0.508 -0.463 -0.824 1.00 94.19 168 ARG A CA 1
ATOM 1337 C C . ARG A 1 168 ? -0.865 -0.955 -1.271 1.00 94.19 168 ARG A C 1
ATOM 1339 O O . ARG A 1 168 ? -1.286 -2.018 -0.823 1.00 94.19 168 ARG A O 1
ATOM 1346 N N . CYS A 1 169 ? -1.507 -0.269 -2.216 1.00 94.00 169 CYS A N 1
ATOM 1347 C CA . CYS A 1 169 ? -2.796 -0.686 -2.774 1.00 94.00 169 CYS A CA 1
ATOM 1348 C C . CYS A 1 169 ? -2.707 -2.078 -3.424 1.00 94.00 169 CYS A C 1
ATOM 1350 O O . CYS A 1 169 ? -3.573 -2.914 -3.210 1.00 94.00 169 CYS A O 1
ATOM 1352 N N . GLY A 1 170 ? -1.600 -2.406 -4.099 1.00 91.31 170 GLY A N 1
ATOM 1353 C CA . GLY A 1 170 ? -1.351 -3.741 -4.663 1.00 91.31 170 GLY A CA 1
ATOM 1354 C C . GLY A 1 170 ? -1.096 -4.868 -3.645 1.00 91.31 170 GLY A C 1
ATOM 1355 O O . GLY A 1 170 ? -0.706 -5.978 -4.035 1.00 91.31 170 GLY A O 1
ATOM 1356 N N . ARG A 1 171 ? -1.238 -4.625 -2.331 1.00 92.44 171 ARG A N 1
ATOM 1357 C CA . ARG A 1 171 ? -1.269 -5.703 -1.323 1.00 92.44 171 ARG A CA 1
ATOM 1358 C C . ARG A 1 171 ? -2.604 -6.452 -1.324 1.00 92.44 171 ARG A C 1
ATOM 1360 O O . ARG A 1 171 ? -2.599 -7.634 -0.997 1.00 92.44 171 ARG A O 1
ATOM 1367 N N . THR A 1 172 ? -3.693 -5.792 -1.721 1.00 94.00 172 THR A N 1
ATOM 1368 C CA . THR A 1 172 ? -5.023 -6.396 -1.907 1.00 94.00 172 THR A CA 1
ATOM 1369 C C . THR A 1 172 ? -5.320 -6.613 -3.396 1.00 94.00 172 THR A C 1
ATOM 1371 O O . THR A 1 172 ? -4.480 -6.310 -4.246 1.00 94.00 172 THR A O 1
ATOM 1374 N N . GLY A 1 173 ? -6.480 -7.184 -3.727 1.00 90.44 173 GLY A N 1
ATOM 1375 C CA . GLY A 1 173 ? -6.920 -7.354 -5.118 1.00 90.44 173 GLY A CA 1
ATOM 1376 C C . GLY A 1 173 ? -6.128 -8.405 -5.908 1.00 90.44 173 GLY A C 1
ATOM 1377 O O . GLY A 1 173 ? -5.897 -8.249 -7.105 1.00 90.44 173 GLY A O 1
ATOM 1378 N N . ARG A 1 174 ? -5.618 -9.448 -5.236 1.00 87.31 174 ARG A N 1
ATOM 1379 C CA . ARG A 1 174 ? -4.745 -10.474 -5.839 1.00 87.31 174 ARG A CA 1
ATOM 1380 C C . ARG A 1 174 ? -5.507 -11.730 -6.253 1.00 87.31 174 ARG A C 1
ATOM 1382 O O . ARG A 1 174 ? -6.511 -12.090 -5.647 1.00 87.31 174 ARG A O 1
ATOM 1389 N N . ALA A 1 175 ? -4.962 -12.439 -7.246 1.00 82.50 175 ALA A N 1
ATOM 1390 C CA . ALA A 1 175 ? -5.452 -13.741 -7.715 1.00 82.50 175 ALA A CA 1
ATOM 1391 C C . ALA A 1 175 ? -6.950 -13.754 -8.095 1.00 82.50 175 ALA A C 1
ATOM 1393 O O . ALA A 1 175 ? -7.641 -14.744 -7.876 1.00 82.50 175 ALA A O 1
ATOM 1394 N N . GLY A 1 176 ? -7.450 -12.646 -8.656 1.00 82.44 176 GLY A N 1
ATOM 1395 C CA . GLY A 1 176 ? -8.850 -12.494 -9.067 1.00 82.44 176 GLY A CA 1
ATOM 1396 C C . GLY A 1 176 ? -9.818 -12.129 -7.938 1.00 82.44 176 GLY A C 1
ATOM 1397 O O . GLY A 1 176 ? -10.997 -11.912 -8.207 1.00 82.44 176 GLY A O 1
ATOM 1398 N N . ASN A 1 177 ? -9.345 -12.023 -6.693 1.00 88.25 177 ASN A N 1
ATOM 1399 C CA . ASN A 1 177 ? -10.159 -11.525 -5.589 1.00 88.25 177 ASN A CA 1
ATOM 1400 C C . ASN A 1 177 ? -10.293 -10.007 -5.675 1.00 88.25 177 ASN A C 1
ATOM 1402 O O . ASN A 1 177 ? -9.329 -9.318 -6.005 1.00 88.25 177 ASN A O 1
ATOM 1406 N N . LYS A 1 178 ? -11.471 -9.491 -5.315 1.00 92.56 178 LYS A N 1
ATOM 1407 C CA . LYS A 1 178 ? -11.651 -8.059 -5.079 1.00 92.56 178 LYS A CA 1
ATOM 1408 C C . LYS A 1 178 ? -10.903 -7.630 -3.824 1.00 92.56 178 LYS A C 1
ATOM 1410 O O . LYS A 1 178 ? -10.772 -8.404 -2.876 1.00 92.56 178 LYS A O 1
ATOM 1415 N N . GLY A 1 179 ? -10.441 -6.392 -3.831 1.00 95.62 179 GLY A N 1
ATOM 1416 C CA . GLY A 1 179 ? -9.762 -5.778 -2.709 1.00 95.62 179 GLY A CA 1
ATOM 1417 C C . GLY A 1 179 ? -10.167 -4.328 -2.526 1.00 95.62 179 GLY A C 1
ATOM 1418 O O . GLY A 1 179 ? -10.614 -3.695 -3.474 1.00 95.62 179 GLY A O 1
ATOM 1419 N N . TYR A 1 180 ? -9.982 -3.801 -1.323 1.00 97.56 180 TYR A N 1
ATOM 1420 C CA . TYR A 1 180 ? -10.347 -2.430 -0.980 1.00 97.56 180 TYR A CA 1
ATOM 1421 C C . TYR A 1 180 ? -9.122 -1.675 -0.480 1.00 97.56 180 TYR A C 1
ATOM 1423 O O . TYR A 1 180 ? -8.376 -2.182 0.360 1.00 97.56 180 TYR A O 1
ATOM 1431 N N . ALA A 1 181 ? -8.913 -0.465 -0.983 1.00 97.69 181 ALA A N 1
ATOM 1432 C CA . ALA A 1 181 ? -7.851 0.426 -0.547 1.00 97.69 181 ALA A CA 1
ATOM 1433 C C . ALA A 1 181 ? -8.446 1.764 -0.107 1.00 97.69 181 ALA A C 1
ATOM 1435 O O . ALA A 1 181 ? -8.960 2.518 -0.929 1.00 97.69 181 ALA A O 1
ATOM 1436 N N . PHE A 1 182 ? -8.357 2.066 1.186 1.00 98.31 182 PHE A N 1
ATOM 1437 C CA . PHE A 1 182 ? -8.778 3.345 1.751 1.00 98.31 182 PHE A CA 1
ATOM 1438 C C . PHE A 1 182 ? -7.557 4.193 2.069 1.00 98.31 182 PHE A C 1
ATOM 1440 O O . PHE A 1 182 ? -6.643 3.730 2.745 1.00 98.31 182 PHE A O 1
ATOM 1447 N N . THR A 1 183 ? -7.552 5.440 1.619 1.00 98.12 183 THR A N 1
ATOM 1448 C CA . THR A 1 183 ? -6.504 6.405 1.949 1.00 98.12 183 THR A CA 1
ATOM 1449 C C . THR A 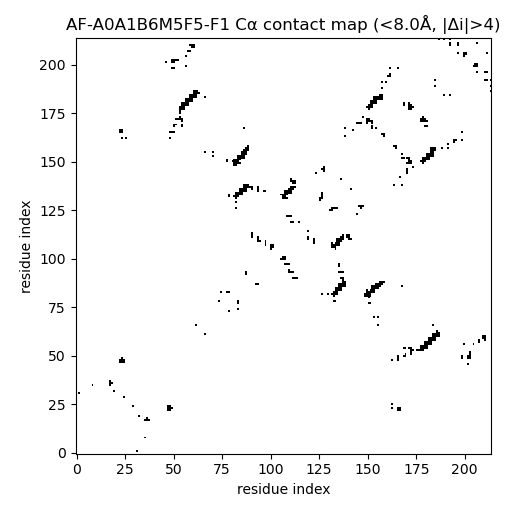1 183 ? -7.086 7.581 2.691 1.00 98.12 183 THR A C 1
ATOM 1451 O O . THR A 1 183 ? -7.978 8.254 2.177 1.00 98.12 183 THR A O 1
ATOM 1454 N N . PHE A 1 184 ? -6.558 7.827 3.885 1.00 98.06 184 PHE A N 1
ATOM 1455 C CA . PHE A 1 184 ? -6.855 9.031 4.639 1.00 98.06 184 PHE A CA 1
ATOM 1456 C C . PHE A 1 184 ? -5.921 10.140 4.184 1.00 98.06 184 PHE A C 1
ATOM 1458 O O . PHE A 1 184 ? -4.716 9.928 4.017 1.00 98.06 184 PHE A O 1
ATOM 1465 N N . LEU A 1 185 ? -6.504 11.308 3.955 1.00 96.44 185 LEU A N 1
ATOM 1466 C CA . LEU A 1 185 ? -5.784 12.511 3.587 1.00 96.44 185 LEU A CA 1
ATOM 1467 C C . LEU A 1 185 ? -6.282 13.636 4.485 1.00 96.44 185 LEU A C 1
ATOM 1469 O O . LEU A 1 185 ? -7.487 13.874 4.549 1.00 96.44 185 LEU A O 1
ATOM 1473 N N . THR A 1 186 ? -5.374 14.299 5.190 1.00 95.38 186 THR A N 1
ATOM 1474 C CA . THR A 1 186 ? -5.744 15.492 5.960 1.00 95.38 186 THR A CA 1
ATOM 1475 C C . THR A 1 186 ? -5.635 16.746 5.097 1.00 95.38 186 THR A C 1
ATOM 1477 O O . THR A 1 186 ? -4.905 16.728 4.098 1.00 95.38 186 THR A O 1
ATOM 1480 N N . PRO A 1 187 ? -6.320 17.846 5.446 1.00 92.44 187 PRO A N 1
ATOM 1481 C CA . PRO A 1 187 ? -6.178 19.107 4.719 1.00 92.44 187 PRO A CA 1
ATOM 1482 C C . PRO A 1 187 ? -4.725 19.603 4.644 1.00 92.44 187 PRO A C 1
ATOM 1484 O O . PRO A 1 187 ? -4.288 20.103 3.614 1.00 92.44 187 PRO A O 1
ATOM 1487 N N . GLU A 1 188 ? -3.909 19.375 5.676 1.00 91.44 188 GLU A N 1
ATOM 1488 C CA . GLU A 1 188 ? -2.484 19.755 5.695 1.00 91.44 188 GLU A CA 1
ATOM 1489 C C . GLU A 1 188 ? -1.626 18.923 4.728 1.00 91.44 188 GLU A C 1
ATOM 1491 O O . GLU A 1 188 ? -0.471 19.255 4.440 1.00 91.44 188 GLU A O 1
ATOM 1496 N N . GLN A 1 189 ? 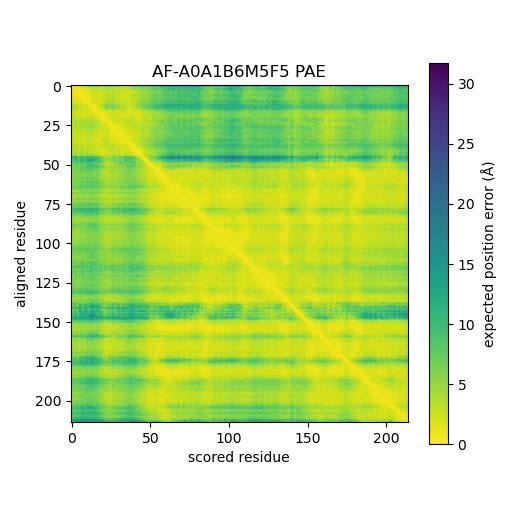-2.176 17.813 4.237 1.00 90.75 189 GLN A N 1
ATOM 1497 C CA . GLN A 1 189 ? -1.549 16.905 3.289 1.00 90.75 189 GLN A CA 1
ATOM 1498 C C . GLN A 1 189 ? -1.955 17.195 1.834 1.00 90.75 189 GLN A C 1
ATOM 1500 O O . GLN A 1 189 ? -1.644 16.386 0.957 1.00 90.75 189 GLN A O 1
ATOM 1505 N N . GLU A 1 190 ? -2.561 18.359 1.556 1.00 90.31 190 GLU A N 1
ATOM 1506 C CA . GLU A 1 190 ? -2.974 18.835 0.220 1.00 90.31 190 GLU A CA 1
ATOM 1507 C C . GLU A 1 190 ? -1.906 18.593 -0.855 1.00 90.31 190 GLU A C 1
ATOM 1509 O O . GLU A 1 190 ? -2.205 18.104 -1.936 1.00 90.31 190 GLU A O 1
ATOM 1514 N N . ARG A 1 191 ? -0.621 18.805 -0.541 1.00 92.62 191 ARG A N 1
ATOM 1515 C CA . ARG A 1 191 ? 0.490 18.573 -1.486 1.00 92.62 191 ARG A CA 1
ATOM 1516 C C . ARG A 1 191 ? 0.541 17.163 -2.098 1.00 92.62 191 ARG A C 1
ATOM 1518 O O . ARG A 1 191 ? 1.210 16.973 -3.111 1.00 92.62 191 ARG A O 1
ATOM 1525 N N . TYR A 1 192 ? -0.082 16.167 -1.464 1.00 92.12 192 TYR A N 1
ATOM 1526 C CA . TYR A 1 192 ? -0.156 14.796 -1.969 1.00 92.12 192 TYR A CA 1
ATOM 1527 C C . TYR A 1 192 ? -1.416 14.531 -2.804 1.00 92.12 192 TYR A C 1
ATOM 1529 O O . TYR A 1 192 ? -1.446 13.526 -3.517 1.00 92.12 192 TYR A O 1
ATOM 1537 N N . SER A 1 193 ? -2.425 15.415 -2.764 1.00 92.94 193 SER A N 1
ATOM 1538 C CA . SER A 1 193 ? -3.711 15.244 -3.454 1.00 92.94 193 SER A CA 1
ATOM 1539 C C . SER A 1 193 ? -3.512 14.978 -4.945 1.00 92.94 193 SER A C 1
ATOM 1541 O O . SER A 1 193 ? -4.068 14.016 -5.467 1.00 92.94 193 SER A O 1
ATOM 1543 N N . GLY A 1 194 ? -2.623 15.727 -5.606 1.00 93.44 194 GLY A N 1
ATOM 1544 C CA . GLY A 1 194 ? -2.345 15.588 -7.037 1.00 93.44 194 GLY A CA 1
ATOM 1545 C C . GLY A 1 194 ? -1.898 14.183 -7.459 1.00 93.44 194 GLY A C 1
ATOM 1546 O O . GLY A 1 194 ? -2.373 13.663 -8.468 1.00 93.44 194 GLY A O 1
ATOM 1547 N N . GLU A 1 195 ? -1.038 13.521 -6.679 1.00 92.75 195 GLU A N 1
ATOM 1548 C CA . GLU A 1 195 ? -0.603 12.149 -6.991 1.00 92.75 195 GLU A CA 1
ATOM 1549 C C . GLU A 1 195 ? -1.708 11.117 -6.713 1.00 92.75 195 GLU A C 1
ATOM 1551 O O . GLU A 1 195 ? -1.811 10.118 -7.430 1.00 92.75 195 GLU A O 1
ATOM 1556 N N . ILE A 1 196 ? -2.572 11.358 -5.720 1.00 94.38 196 ILE A N 1
ATOM 1557 C CA . ILE A 1 196 ? -3.734 10.497 -5.454 1.00 94.38 196 ILE A CA 1
ATOM 1558 C C . ILE A 1 196 ? -4.790 10.663 -6.553 1.00 94.38 196 ILE A C 1
ATOM 1560 O O . ILE A 1 196 ? -5.269 9.664 -7.083 1.00 94.38 196 ILE A O 1
ATOM 1564 N N . ILE A 1 197 ? -5.098 11.895 -6.967 1.00 94.94 197 ILE A N 1
ATOM 1565 C CA . ILE A 1 197 ? -5.992 12.194 -8.098 1.00 94.94 197 ILE A CA 1
ATOM 1566 C C . ILE A 1 197 ? -5.493 11.475 -9.350 1.00 94.94 197 ILE A C 1
ATOM 1568 O O . ILE A 1 197 ? -6.238 10.718 -9.975 1.00 94.94 197 ILE A O 1
ATOM 1572 N N . ARG A 1 198 ? -4.199 11.615 -9.651 1.00 92.94 198 ARG A N 1
ATOM 1573 C CA . ARG A 1 198 ? -3.553 10.917 -10.763 1.00 92.94 198 ARG A CA 1
ATOM 1574 C C . ARG A 1 198 ? -3.709 9.398 -10.667 1.00 92.94 198 ARG A C 1
ATOM 1576 O O . ARG A 1 198 ? -3.890 8.742 -11.692 1.00 92.94 198 ARG A O 1
ATOM 1583 N N . ALA A 1 199 ? -3.633 8.813 -9.470 1.00 92.75 199 ALA A N 1
ATOM 1584 C CA . ALA A 1 199 ? -3.832 7.374 -9.285 1.00 92.75 199 ALA A CA 1
ATOM 1585 C C . ALA A 1 199 ? -5.249 6.929 -9.671 1.00 92.75 199 ALA A C 1
ATOM 1587 O O . ALA A 1 199 ? -5.407 5.914 -10.352 1.00 92.75 199 ALA A O 1
ATOM 1588 N N . PHE A 1 200 ? -6.259 7.708 -9.279 1.00 93.94 200 PHE A N 1
ATOM 1589 C CA . PHE A 1 200 ? -7.661 7.457 -9.612 1.00 93.94 200 PHE A CA 1
ATOM 1590 C C . PHE A 1 200 ? -7.906 7.595 -11.118 1.00 93.94 200 PHE A C 1
ATOM 1592 O O . PHE A 1 200 ? -8.474 6.690 -11.729 1.00 93.94 200 PHE A O 1
ATOM 1599 N N . GLU A 1 201 ? -7.406 8.668 -11.735 1.00 93.31 201 GLU A N 1
ATOM 1600 C CA . GLU A 1 201 ? -7.534 8.909 -13.177 1.00 93.31 201 GLU A CA 1
ATOM 1601 C C . GLU A 1 201 ? -6.877 7.803 -14.008 1.00 93.31 201 GLU A C 1
ATOM 1603 O O . GLU A 1 201 ? -7.492 7.268 -14.931 1.00 93.31 201 GLU A O 1
ATOM 1608 N N . LEU A 1 202 ? -5.650 7.404 -13.653 1.00 91.62 202 LEU A N 1
ATOM 1609 C CA . LEU A 1 202 ? -4.936 6.328 -14.344 1.00 91.62 202 LEU A CA 1
ATOM 1610 C C . LEU A 1 202 ? -5.614 4.963 -14.180 1.00 91.62 202 LEU A C 1
ATOM 1612 O O . LEU A 1 202 ? -5.507 4.120 -15.070 1.00 91.62 202 LEU A O 1
ATOM 1616 N N . ALA A 1 203 ? -6.312 4.744 -13.064 1.00 90.19 203 ALA A N 1
ATOM 1617 C CA . ALA A 1 203 ? -7.115 3.548 -12.835 1.00 90.19 203 ALA A CA 1
ATOM 1618 C C . ALA A 1 203 ? -8.511 3.616 -13.488 1.00 90.19 203 ALA A C 1
ATOM 1620 O O . ALA A 1 203 ? -9.248 2.632 -13.443 1.00 90.19 203 ALA A O 1
ATOM 1621 N N . GLY A 1 204 ? -8.888 4.752 -14.091 1.00 90.38 204 GLY A N 1
ATOM 1622 C CA . GLY A 1 204 ? -10.215 4.964 -14.672 1.00 90.38 204 GLY A CA 1
ATOM 1623 C C . GLY A 1 204 ? -11.336 5.048 -13.630 1.00 90.38 204 GLY A C 1
ATOM 1624 O O . GLY A 1 204 ? -12.489 4.757 -13.948 1.00 90.38 204 GLY A O 1
ATOM 1625 N N . VAL A 1 205 ? -11.007 5.410 -12.387 1.00 90.06 205 VAL A N 1
ATOM 1626 C CA . VAL A 1 205 ? -11.949 5.530 -11.267 1.00 90.06 205 VAL A CA 1
ATOM 1627 C C . VAL A 1 205 ? -12.325 6.999 -11.073 1.00 90.06 205 VAL A C 1
ATOM 1629 O O . VAL A 1 205 ? -11.493 7.894 -11.214 1.00 90.06 205 VAL A O 1
ATOM 1632 N N . ALA A 1 206 ? -13.589 7.263 -10.738 1.00 90.94 206 ALA A N 1
ATOM 1633 C CA . ALA A 1 206 ? -14.047 8.614 -10.441 1.00 90.94 206 ALA A CA 1
ATOM 1634 C C . ALA A 1 206 ? -13.334 9.172 -9.199 1.00 90.94 206 ALA A C 1
ATOM 1636 O O . ALA A 1 206 ? -13.374 8.577 -8.124 1.00 90.94 206 ALA A O 1
ATOM 1637 N N . VAL A 1 207 ? -12.700 10.332 -9.354 1.00 93.69 207 VAL A N 1
ATOM 1638 C CA . VAL A 1 207 ? -12.047 11.051 -8.256 1.00 93.69 207 VAL A CA 1
ATOM 1639 C C . VAL A 1 207 ? -13.128 11.630 -7.327 1.00 93.69 207 VAL A C 1
ATOM 1641 O O . VAL A 1 207 ? -14.008 12.337 -7.825 1.00 93.69 207 VAL A O 1
ATOM 1644 N N . PRO A 1 208 ? -13.086 11.367 -6.006 1.00 92.25 208 PRO A N 1
ATOM 1645 C CA . PRO A 1 208 ? -14.038 11.938 -5.056 1.00 92.25 208 PRO A CA 1
ATOM 1646 C C . PRO A 1 208 ? -14.002 13.472 -5.043 1.00 92.25 208 PRO A C 1
ATOM 1648 O O . PRO A 1 208 ? -12.926 14.063 -5.021 1.00 92.25 208 PRO A O 1
ATOM 1651 N N . GLU A 1 209 ? -15.168 14.119 -4.985 1.00 91.56 209 GLU A N 1
ATOM 1652 C CA . GLU A 1 209 ? -15.271 15.589 -4.938 1.00 91.56 209 GLU A CA 1
ATOM 1653 C C . GLU A 1 209 ? -14.471 16.231 -3.787 1.00 91.56 209 GLU A C 1
ATOM 1655 O O . GLU A 1 209 ? -13.744 17.182 -4.061 1.00 91.56 209 GLU A O 1
ATOM 1660 N N . PRO A 1 210 ? -14.476 15.704 -2.541 1.00 91.88 210 PRO A N 1
ATOM 1661 C CA . PRO A 1 210 ? -13.643 16.265 -1.473 1.00 91.88 210 PRO A CA 1
ATOM 1662 C C . PRO A 1 210 ? -12.144 16.247 -1.792 1.00 91.88 210 PRO A C 1
ATOM 1664 O O . PRO A 1 210 ? -11.429 17.152 -1.390 1.00 91.88 210 PRO A O 1
ATOM 1667 N N . LEU A 1 211 ? -11.671 15.240 -2.535 1.00 91.75 211 LEU A N 1
ATOM 1668 C CA . LEU A 1 211 ? -10.275 15.161 -2.963 1.00 91.75 211 LEU A CA 1
ATOM 1669 C C . LEU A 1 211 ? -9.970 16.156 -4.093 1.00 91.75 211 LEU A C 1
ATOM 1671 O O . LEU A 1 211 ? -8.863 16.670 -4.149 1.00 91.75 211 LEU A O 1
ATOM 1675 N N . ARG A 1 212 ? -10.929 16.430 -4.986 1.00 89.50 212 ARG A N 1
ATOM 1676 C CA . ARG A 1 212 ? -10.778 17.460 -6.033 1.00 89.50 212 ARG A CA 1
ATOM 1677 C C . ARG A 1 212 ? -10.780 18.881 -5.479 1.00 89.50 212 ARG A C 1
ATOM 1679 O O . ARG A 1 212 ? -10.275 19.777 -6.143 1.00 89.50 212 ARG A O 1
ATOM 1686 N N . ALA A 1 213 ? -11.437 19.078 -4.339 1.00 88.56 213 ALA A N 1
ATOM 1687 C CA . ALA A 1 213 ? -11.617 20.377 -3.705 1.00 88.56 213 ALA A CA 1
ATOM 1688 C C . ALA A 1 213 ? -10.462 20.779 -2.770 1.00 88.56 213 ALA A C 1
ATOM 1690 O O . ALA A 1 213 ? -10.465 21.917 -2.305 1.00 88.56 213 ALA A O 1
ATOM 1691 N N . LEU A 1 214 ? -9.532 19.856 -2.487 1.00 84.31 214 LEU A N 1
ATOM 1692 C CA . LEU A 1 214 ? -8.247 20.130 -1.838 1.00 84.31 214 LEU A CA 1
ATOM 1693 C C . LEU A 1 214 ? -7.294 20.788 -2.834 1.00 84.31 214 LEU A C 1
ATOM 1695 O O . LEU A 1 214 ? -6.874 21.920 -2.541 1.00 84.31 214 LEU A O 1
#

InterPro domains:
  IPR001650 Helicase, C-terminal domain-like [PF00271] (67-176)
  IPR001650 Helicase, C-terminal domain-like [PS51194] (54-214)
  IPR001650 Helicase, C-terminal domain-like [SM00490] (95-176)
  IPR027417 P-loop containing nucleoside triphosphate hydrolase [G3DSA:3.40.50.300] (1-45)
  IPR027417 P-loop containing nucleoside triphosphate hydrolase [G3DSA:3.40.50.300] (46-214)
  IPR027417 P-loop containing nucleoside triphosphate hydrolase [SSF52540] (1-209)

Nearest PDB structures (foldseek):
  6y53-assembly1_p  TM=7.371E-01  e=3.929E-26  Homo sapiens
  6y5q-assembly1_p  TM=7.371E-01  e=3.929E-26  Homo sapiens
  7vpx-assembly1_E  TM=7.371E-01  e=3.929E-26  Homo sapiens
  7liu-assembly1_B  TM=9.541E-01  e=5.452E-17  Homo sapiens
  5e7m-assembly1_A  TM=8.632E-01  e=2.314E-15  Homo sapiens

pLDDT: mean 92.38, std 5.02, range [72.62, 98.56]

Organism: NCBI:txid36148

Secondary structure (DSSP, 8-state):
-HHHHHHHHTTS-TT-------S---HHHHHHHHHH-SSPPP---SSTTPPPTTEEEEEEE--GGGHHHHHHHHHHHHTTTSEEEEEESSHHHHHHHHHHHHHTT--EEEESTTS-HHHHHHHHHHHHTTS--EEEEETTTTTT---TTEEEEEESS--SSHHHHHHHHTTSS-TT--EEEEEEE-GGGGGGHHHHHHHHHHTTPPPPHHHHT-

Sequence (214 aa):
FEPQVMRIIDNIRPDRQTVMFSATFPRQMEALARRILTKPIEIQVGGRSVVCKEVEQHCVVLEEDQKFLKLLELLGHYQDMGSVIVFVDKQENADALLKDLMKASYPCMSLHGGIDQYDRDSTIVDFKAGKVKLLIATSVAARGLDVKHLILVVNYDCPNHYEDYVHRCGRTGRAGNKGYAFTFLTPEQERYSGEIIRAFELAGVAVPEPLRAL

Radius of gyration: 18.4 Å; Cα contacts (8 Å, |Δi|>4): 324; chains: 1; bounding box: 48×38×49 Å

Solvent-accessible surface area (backbone atoms only — not comparable to full-atom values): 12421 Å² total; per-residue (Å²): 109,67,74,63,53,48,59,54,54,76,75,46,72,87,88,58,90,74,86,87,87,71,78,54,72,53,72,69,54,51,56,50,45,65,72,72,42,79,88,73,84,88,84,83,81,82,60,90,50,44,50,56,88,40,38,49,80,46,74,46,74,45,55,79,84,49,48,61,62,53,48,52,54,51,45,74,69,45,49,89,78,26,24,33,41,37,31,31,84,43,59,68,55,28,57,52,52,49,54,54,36,47,75,70,71,43,72,64,49,70,39,38,86,89,52,54,71,68,59,47,52,50,48,51,49,36,44,61,70,57,79,36,41,35,38,29,25,21,68,78,59,50,62,88,63,78,49,98,54,31,35,38,28,33,28,68,39,62,61,96,43,63,63,55,45,36,59,51,47,57,52,19,27,55,97,87,38,69,13,36,27,40,32,36,40,38,78,92,47,41,91,48,38,65,55,52,48,49,49,28,55,69,52,73,44,86,70,52,66,71,63,73,70,96

Foldseek 3Di:
DLVVVVVVLVPDDLPDDDDDDDLACDPVNVVSCVVRDDPDDDDDDADHNAADLLEDEAEDEDALVCLLVVVVVVCVVPLVQFAEEEEDADPVVQVVSCVVCVVVVQDEEEFEDPDDPVVLVVNLVCCLVVVHRYYYYYLVRCQPRAHPTHAEYEHSDDDPDLSSVRRRSVNDSPPNHHHYYYYYDYPVNLVCLVSVQVNCVSSVHDDDPVSVVD

Mean predicted aligned error: 4.55 Å